Protein AF-A0A2D4MMS2-F1 (afdb_monomer_lite)

Secondary structure (DSSP, 8-state):
--TTEEEEESTTSSSTT-EEEEEEPTTEEEES-SEEEB-TTS-BSSPPPEEEEPP-----SSHHHHHHTTTTT-EEEEEEES-TT-HHHHHHHHHHGGGHHHHHHTTEEEEEEESSTT----SSS-PPPHHHHHHHHHHTT--SSS-EEEEE-TTS-EEEEESS---HHHHHHHHHTSHHHHHHHHHHHHTT----

Organism: NCBI:txid129469

pLDDT: mean 85.41, std 10.68, range [42.94, 95.75]

Radius of gyration: 19.65 Å; chains: 1; bounding box: 45×33×56 Å

Sequence (196 aa):
APDNGYIKCSGDGDNYGATCDFSCIGGYELQGSPARVCQYNLGWSGTEPTCTPMNINIGVRTAAALLDQFYEKRRLLIISTPTASNYFYRMQLGILQPAQCGLDHRHVTVIELVGVYPAQLGRGLRLMSPALAVQLRLLLRIPHYNFYMVVVDKHGVDKERYPFPATPAELFALIDTFPLRKEEMKLQTEIGRSCP

InterPro domains:
  IPR000436 Sushi/SCR/CCP domain [PF00084] (2-51)
  IPR000436 Sushi/SCR/CCP domain [PS50923] (1-53)
  IPR000436 Sushi/SCR/CCP domain [SM00032] (1-51)
  IPR000436 Sushi/SCR/CCP domain [cd00033] (2-51)
  IPR025232 Domain of unknown function DUF4174 [PF13778] (67-184)
  IPR035976 Sushi/SCR/CCP superfamily [SSF57535] (2-54)
  IPR043555 Sushi repeat-containing protein SRPX-like [PTHR46343] (1-195)

Foldseek 3Di:
DAVQKDKDWDDPRQDAQIKIAIDGAQQWDKDWDRIWGQHPVSDIPTGDIHTHGDDQDLVDDALVVNLVSLAVRAKEKEKAAQAPPDPQNVVLCVQCVVVVLVRVLLRYDYFYHHHDPPDWGDDDDDTHHSNRSVNNCVVVVPDRHAIKIWIADNRRDTDDIDSGRDHSVVVSVSSCPDPVNVVSVVVCVVVVDDDD

Structure (mmCIF, N/CA/C/O backbone):
data_AF-A0A2D4MMS2-F1
#
_entry.id   AF-A0A2D4MMS2-F1
#
loop_
_atom_site.group_PDB
_atom_site.id
_atom_site.type_symbol
_atom_site.label_atom_id
_atom_site.label_alt_id
_atom_site.label_comp_id
_atom_site.label_asym_id
_atom_site.label_entity_id
_atom_site.label_seq_id
_atom_site.pdbx_PDB_ins_code
_atom_site.Cartn_x
_atom_site.Cartn_y
_atom_site.Cartn_z
_atom_site.occupancy
_atom_site.B_iso_or_equiv
_atom_site.auth_seq_id
_atom_site.auth_comp_id
_atom_site.auth_asym_id
_atom_site.auth_atom_id
_atom_site.pdbx_PDB_model_num
ATOM 1 N N . ALA A 1 1 ? -6.460 0.332 25.215 1.00 67.25 1 ALA A N 1
ATOM 2 C CA . ALA A 1 1 ? -6.683 0.023 23.786 1.00 67.25 1 ALA A CA 1
ATOM 3 C C . ALA A 1 1 ? -5.974 -1.275 23.445 1.00 67.25 1 ALA A C 1
ATOM 5 O O . ALA A 1 1 ? -4.940 -1.507 24.061 1.00 67.25 1 ALA A O 1
ATOM 6 N N . PRO A 1 2 ? -6.507 -2.124 22.546 1.00 79.94 2 PRO A N 1
ATOM 7 C CA . PRO A 1 2 ? -5.740 -3.258 22.046 1.00 79.94 2 PRO A CA 1
ATOM 8 C C . PRO A 1 2 ? -4.484 -2.748 21.333 1.00 79.94 2 PRO A C 1
ATOM 10 O O . PRO A 1 2 ? -4.506 -1.669 20.728 1.00 79.94 2 PRO A O 1
ATOM 13 N N . ASP A 1 3 ? -3.398 -3.517 21.389 1.00 80.94 3 ASP A N 1
ATOM 14 C CA . ASP A 1 3 ? -2.186 -3.195 20.639 1.00 80.94 3 ASP A CA 1
ATOM 15 C C . ASP A 1 3 ? -2.529 -3.036 19.160 1.00 80.94 3 ASP A C 1
ATOM 17 O O . ASP A 1 3 ? -3.215 -3.874 18.584 1.00 80.94 3 ASP A O 1
ATOM 21 N N . ASN A 1 4 ? -2.063 -1.955 18.532 1.00 81.25 4 ASN A N 1
ATOM 22 C CA . ASN A 1 4 ? -2.388 -1.632 17.138 1.00 81.25 4 ASN A CA 1
ATOM 23 C C . ASN A 1 4 ? -3.883 -1.382 16.858 1.00 81.25 4 ASN A C 1
ATOM 25 O O . ASN A 1 4 ? -4.328 -1.514 15.718 1.00 81.25 4 ASN A O 1
ATOM 29 N N . GLY A 1 5 ? -4.645 -0.938 17.857 1.00 83.19 5 GLY A N 1
ATOM 30 C CA . GLY A 1 5 ? -6.016 -0.470 17.680 1.00 83.19 5 GLY A CA 1
ATOM 31 C C . GLY A 1 5 ? -6.357 0.764 18.508 1.00 83.19 5 GLY A C 1
ATOM 32 O O . GLY A 1 5 ? -5.526 1.319 19.224 1.00 83.19 5 GLY A O 1
ATOM 33 N N . TYR A 1 6 ? -7.599 1.207 18.371 1.00 83.88 6 TYR A N 1
ATOM 34 C CA . TYR A 1 6 ? -8.206 2.315 19.091 1.00 83.88 6 TYR A CA 1
ATOM 35 C C . TYR A 1 6 ? -9.526 1.864 19.721 1.00 83.88 6 TYR A C 1
ATOM 37 O O . TYR A 1 6 ? -10.169 0.922 19.252 1.00 83.88 6 TYR A O 1
ATOM 45 N N . ILE A 1 7 ? -9.889 2.520 20.824 1.00 87.00 7 ILE A N 1
ATOM 46 C CA . ILE A 1 7 ? -11.145 2.293 21.541 1.00 87.00 7 ILE A CA 1
ATOM 47 C C . ILE A 1 7 ? -11.884 3.619 21.611 1.00 87.00 7 ILE A C 1
ATOM 49 O O . ILE A 1 7 ? -11.283 4.636 21.953 1.00 87.00 7 ILE A O 1
ATOM 53 N N . LYS A 1 8 ? -13.184 3.589 21.336 1.00 88.00 8 LYS A N 1
ATOM 54 C CA . LYS A 1 8 ? -14.091 4.706 21.565 1.00 88.00 8 LYS A CA 1
ATOM 55 C C . LYS A 1 8 ? -15.218 4.244 22.478 1.00 88.00 8 LYS A C 1
ATOM 57 O O . LYS A 1 8 ? -16.009 3.399 22.082 1.00 88.00 8 LYS A O 1
ATOM 62 N N . CYS A 1 9 ? -15.285 4.784 23.689 1.00 88.25 9 CYS A N 1
ATOM 63 C CA . CYS A 1 9 ? -16.328 4.433 24.649 1.00 88.25 9 CYS A CA 1
ATOM 64 C C . CYS A 1 9 ? -17.350 5.556 24.823 1.00 88.25 9 CYS A C 1
ATOM 66 O O . CYS A 1 9 ? -17.037 6.735 24.656 1.00 88.25 9 CYS A O 1
ATOM 68 N N . SER A 1 10 ? -18.577 5.189 25.183 1.00 88.25 10 SER A N 1
ATOM 69 C CA . SER A 1 10 ? -19.601 6.127 25.639 1.00 88.25 10 SER A CA 1
ATOM 70 C C . SER A 1 10 ? -19.337 6.565 27.088 1.00 88.25 10 SER A C 1
ATOM 72 O O . SER A 1 10 ? -19.176 5.705 27.957 1.00 88.25 10 SER A O 1
ATOM 74 N N . GLY A 1 11 ? -19.383 7.871 27.373 1.00 77.00 11 GLY A N 1
ATOM 75 C CA . GLY A 1 11 ? -19.212 8.407 28.735 1.00 77.00 11 GLY A CA 1
ATOM 76 C C . GLY A 1 11 ? -17.805 8.168 29.299 1.00 77.00 11 GLY A C 1
ATOM 77 O O . GLY A 1 11 ? -16.837 8.216 28.547 1.00 77.00 11 GLY A O 1
ATOM 78 N N . ASP A 1 12 ? -17.703 7.873 30.600 1.00 74.44 12 ASP A N 1
ATOM 79 C CA . ASP A 1 12 ? -16.419 7.600 31.282 1.00 74.44 12 ASP A CA 1
ATOM 80 C C . ASP A 1 12 ? -15.803 6.230 30.923 1.00 74.44 12 ASP A C 1
ATOM 82 O O . ASP A 1 12 ? -14.667 5.933 31.276 1.00 74.44 12 ASP A O 1
ATOM 86 N N . GLY A 1 13 ? -16.522 5.405 30.151 1.00 71.75 13 GLY A N 1
ATOM 87 C CA . GLY A 1 13 ? -15.985 4.205 29.505 1.00 71.75 13 GLY A CA 1
ATOM 88 C C . GLY A 1 13 ? -15.846 2.956 30.376 1.00 71.75 13 GLY A C 1
ATOM 89 O O . GLY A 1 13 ? -15.557 1.894 29.835 1.00 71.75 13 GLY A O 1
ATOM 90 N N . ASP A 1 14 ? -16.108 3.037 31.676 1.00 72.50 14 ASP A N 1
ATOM 91 C CA . ASP A 1 14 ? -16.092 1.909 32.619 1.00 72.50 14 ASP A CA 1
ATOM 92 C C . ASP A 1 14 ? -17.405 1.744 33.411 1.00 72.50 14 ASP A C 1
ATOM 94 O O . ASP A 1 14 ? -17.599 0.744 34.104 1.00 72.50 14 ASP A O 1
ATOM 98 N N . ASN A 1 15 ? -18.349 2.674 33.258 1.00 83.31 15 ASN A N 1
ATOM 99 C CA . ASN A 1 15 ? -19.655 2.623 33.912 1.00 83.31 15 ASN A CA 1
ATOM 100 C C . ASN A 1 15 ? -20.541 1.484 33.383 1.00 83.31 15 ASN A C 1
ATOM 102 O O . ASN A 1 15 ? -20.504 1.137 32.204 1.00 83.31 15 ASN A O 1
ATOM 106 N N . TYR A 1 16 ? -21.415 0.945 34.237 1.00 86.12 16 TYR A N 1
ATOM 107 C CA . TYR A 1 16 ? -22.426 -0.034 33.826 1.00 86.12 16 TYR A CA 1
ATOM 108 C C . TYR A 1 16 ? -23.258 0.482 32.640 1.00 86.12 16 TYR A C 1
ATOM 110 O O . TYR A 1 16 ? -23.784 1.594 32.671 1.00 86.12 16 TYR A O 1
ATOM 118 N N . GLY A 1 17 ? -23.382 -0.336 31.594 1.00 85.62 17 GLY A N 1
ATOM 119 C CA . GLY A 1 17 ? -24.058 0.031 30.352 1.00 85.62 17 GLY A CA 1
ATOM 120 C C . GLY A 1 17 ? -23.211 0.864 29.383 1.00 85.62 17 GLY A C 1
ATOM 121 O O . GLY A 1 17 ? -23.667 1.118 28.268 1.00 85.62 17 GLY A O 1
ATOM 122 N N . ALA A 1 18 ? -21.981 1.253 29.747 1.00 89.69 18 ALA A N 1
ATOM 123 C CA . ALA A 1 18 ? -21.059 1.895 28.818 1.00 89.69 18 ALA A CA 1
ATOM 124 C C . ALA A 1 18 ? -20.727 0.940 27.669 1.00 89.69 18 ALA A C 1
ATOM 126 O O . ALA A 1 18 ? -20.395 -0.228 27.884 1.00 89.69 18 ALA A O 1
ATOM 127 N N . THR A 1 19 ? -20.821 1.447 26.444 1.00 91.56 19 THR A N 1
ATOM 128 C CA . THR A 1 19 ? -20.476 0.718 25.225 1.00 91.56 19 THR A CA 1
ATOM 129 C C . THR A 1 19 ? -19.142 1.229 24.707 1.00 91.56 19 THR A C 1
ATOM 131 O O . THR A 1 19 ? -18.968 2.433 24.528 1.00 91.56 19 THR A O 1
ATOM 134 N N . CYS A 1 20 ? -18.206 0.314 24.479 1.00 91.06 20 CYS A N 1
ATOM 135 C CA . CYS A 1 20 ? -16.900 0.584 23.899 1.00 91.06 20 CYS A CA 1
ATOM 136 C C . CYS A 1 20 ? -16.789 -0.079 22.533 1.00 91.06 20 CYS A C 1
ATOM 138 O O . CYS A 1 20 ? -16.859 -1.305 22.433 1.00 91.06 20 CYS A O 1
ATOM 140 N N . ASP A 1 21 ? -16.574 0.733 21.506 1.00 91.62 21 ASP A N 1
ATOM 141 C CA . ASP A 1 21 ? -16.269 0.311 20.148 1.00 91.62 21 ASP A CA 1
ATOM 142 C C . ASP A 1 21 ? -14.759 0.157 19.975 1.00 91.62 21 ASP A C 1
ATOM 144 O O . ASP A 1 21 ? -13.969 1.012 20.388 1.00 91.62 21 ASP A O 1
ATOM 148 N N . PHE A 1 22 ? -14.357 -0.935 19.339 1.00 90.06 22 PHE A N 1
ATOM 149 C CA . PHE A 1 22 ? -12.972 -1.296 19.092 1.00 90.06 22 PHE A CA 1
ATOM 150 C C . PHE A 1 22 ? -12.707 -1.303 17.600 1.00 90.06 22 PHE A C 1
ATOM 152 O O . PHE A 1 22 ? -13.516 -1.755 16.790 1.00 90.06 22 PHE A O 1
ATOM 159 N N . SER A 1 23 ? -11.544 -0.811 17.213 1.00 87.06 23 SER A N 1
ATOM 160 C CA . SER A 1 23 ? -11.149 -0.775 15.814 1.00 87.06 23 SER A CA 1
ATOM 161 C C . SER A 1 23 ? -9.638 -0.851 15.695 1.00 87.06 23 SER A C 1
ATOM 163 O O . SER A 1 23 ? -8.910 -0.453 16.599 1.00 87.06 23 SER A O 1
ATOM 165 N N . CYS A 1 24 ? -9.151 -1.390 14.585 1.00 87.19 24 CYS A N 1
ATOM 166 C CA . CYS A 1 24 ? -7.723 -1.584 14.366 1.00 87.19 24 CYS A CA 1
ATOM 167 C C . CYS A 1 24 ? -7.141 -0.500 13.466 1.00 87.19 24 CYS A C 1
ATOM 169 O O . CYS A 1 24 ? -7.835 0.073 12.623 1.00 87.19 24 CYS A O 1
ATOM 171 N N . ILE A 1 25 ? -5.847 -0.226 13.631 1.00 80.00 25 ILE A N 1
ATOM 172 C CA . ILE A 1 25 ? -5.124 0.623 12.684 1.00 80.00 25 ILE A CA 1
ATOM 173 C C . ILE A 1 25 ? -5.073 -0.050 11.309 1.00 80.00 25 ILE A C 1
ATOM 175 O O . ILE A 1 25 ? -5.151 -1.277 11.185 1.00 80.00 25 ILE A O 1
ATOM 179 N N . GLY A 1 26 ? -4.919 0.760 10.263 1.00 76.44 26 GLY A N 1
ATOM 180 C CA . GLY A 1 26 ? -4.878 0.279 8.890 1.00 76.44 26 GLY A CA 1
ATOM 181 C C . GLY A 1 26 ? -3.781 -0.763 8.719 1.00 76.44 26 GLY A C 1
ATOM 182 O O . GLY A 1 26 ? -2.606 -0.505 8.977 1.00 76.44 26 GLY A O 1
ATOM 183 N N . GLY A 1 27 ? -4.176 -1.958 8.289 1.00 76.38 27 GLY A N 1
ATOM 184 C CA . GLY A 1 27 ? -3.253 -3.070 8.149 1.00 76.38 27 GLY A CA 1
ATOM 185 C C . GLY A 1 27 ? -3.295 -4.136 9.226 1.00 76.38 27 GLY A C 1
ATOM 186 O O . GLY A 1 27 ? -2.519 -5.089 9.118 1.00 76.38 27 GLY A O 1
ATOM 187 N N . TYR A 1 28 ? -4.181 -3.978 10.203 1.00 85.56 28 TYR A N 1
ATOM 188 C CA . TYR A 1 28 ? -4.538 -4.990 11.180 1.00 85.56 28 TYR A CA 1
ATOM 189 C C . TYR A 1 28 ? -6.038 -5.283 11.079 1.00 85.56 28 TYR A C 1
ATOM 191 O O . TYR A 1 28 ? -6.832 -4.405 10.747 1.00 85.56 28 TYR A O 1
ATOM 199 N N . GLU A 1 29 ? -6.421 -6.522 11.352 1.00 87.31 29 GLU A N 1
ATOM 200 C CA . GLU A 1 29 ? -7.802 -6.987 11.400 1.00 87.31 29 GLU A CA 1
ATOM 201 C C . GLU A 1 29 ? -8.201 -7.310 12.833 1.00 87.31 29 GLU A C 1
ATOM 203 O O . GLU A 1 29 ? -7.439 -7.928 13.588 1.00 87.31 29 GLU A O 1
ATOM 208 N N . LEU A 1 30 ? -9.407 -6.865 13.187 1.00 90.12 30 LEU A N 1
ATOM 209 C CA . LEU A 1 30 ? -9.996 -7.084 14.495 1.00 90.12 30 LEU A CA 1
ATOM 210 C C . LEU A 1 30 ? -10.433 -8.545 14.623 1.00 90.12 30 LEU A C 1
ATOM 212 O O . LEU A 1 30 ? -11.242 -9.030 13.835 1.00 90.12 30 LEU A O 1
ATOM 216 N N . GLN A 1 31 ? -9.920 -9.220 15.641 1.00 93.44 31 GLN A N 1
ATOM 217 C CA . GLN A 1 31 ? -10.365 -10.530 16.094 1.00 93.44 31 GLN A CA 1
ATOM 218 C C . GLN A 1 31 ? -11.103 -10.351 17.419 1.00 93.44 31 GLN A C 1
ATOM 220 O O . GLN A 1 31 ? -10.595 -9.673 18.308 1.00 93.44 31 GLN A O 1
ATOM 225 N N . GLY A 1 32 ? -12.286 -10.946 17.563 1.00 92.00 32 GLY A N 1
ATOM 226 C CA . GLY A 1 32 ? -13.133 -10.792 18.749 1.00 92.00 32 GLY A CA 1
ATOM 227 C C . GLY A 1 32 ? -14.333 -9.870 18.512 1.00 92.00 32 GLY A C 1
ATOM 228 O O . GLY A 1 32 ? -14.847 -9.789 17.396 1.00 92.00 32 GLY A O 1
ATOM 229 N N . SER A 1 33 ? -14.829 -9.205 19.561 1.00 92.62 33 SER A N 1
ATOM 230 C CA . SER A 1 33 ? -16.059 -8.403 19.471 1.00 92.62 33 SER A CA 1
ATOM 231 C C . SER A 1 33 ? -15.768 -6.948 19.059 1.00 92.62 33 SER A C 1
ATOM 233 O O . SER A 1 33 ? -14.958 -6.302 19.724 1.00 92.62 33 SER A O 1
ATOM 235 N N . PRO A 1 34 ? -16.438 -6.398 18.020 1.00 91.88 34 PRO A N 1
ATOM 236 C CA . PRO A 1 34 ? -16.240 -5.013 17.568 1.00 91.88 34 PRO A CA 1
ATOM 237 C C . PRO A 1 34 ? -16.761 -3.971 18.551 1.00 91.88 34 PRO A C 1
ATOM 239 O O . PRO A 1 34 ? -16.257 -2.856 18.576 1.00 91.88 34 PRO A O 1
ATOM 242 N N . ALA A 1 35 ? -17.721 -4.349 19.389 1.00 93.06 35 ALA A N 1
ATOM 243 C CA . ALA A 1 35 ? -18.214 -3.534 20.480 1.00 93.06 35 ALA A CA 1
ATOM 244 C C . ALA A 1 35 ? -18.402 -4.406 21.720 1.00 93.06 35 ALA A C 1
ATOM 246 O O . ALA A 1 35 ? -18.796 -5.574 21.619 1.00 93.06 35 ALA A O 1
ATOM 247 N N . ARG A 1 36 ? -18.120 -3.845 22.895 1.00 93.31 36 ARG A N 1
ATOM 248 C CA . ARG A 1 36 ? -18.354 -4.499 24.188 1.00 93.31 36 ARG A CA 1
ATOM 249 C C . ARG A 1 36 ? -19.100 -3.556 25.113 1.00 93.31 36 ARG A C 1
ATOM 251 O O . ARG A 1 36 ? -18.892 -2.350 25.064 1.00 93.31 36 ARG A O 1
ATOM 258 N N . VAL A 1 37 ? -19.952 -4.121 25.960 1.00 92.81 37 VAL A N 1
ATOM 259 C CA . VAL A 1 37 ? -20.760 -3.385 26.933 1.00 92.81 37 VAL A CA 1
ATOM 260 C C . VAL A 1 37 ? -20.338 -3.785 28.341 1.00 92.81 37 VAL A C 1
ATOM 262 O O . VAL A 1 37 ? -20.200 -4.981 28.620 1.00 92.81 37 VAL A O 1
ATOM 265 N N . CYS A 1 38 ? -20.141 -2.799 29.215 1.00 90.75 38 CYS A N 1
ATOM 266 C CA . CYS A 1 38 ? -19.856 -3.025 30.627 1.00 90.75 38 CYS A CA 1
ATOM 267 C C . CYS A 1 38 ? -21.118 -3.549 31.327 1.00 90.75 38 CYS A C 1
ATOM 269 O O . CYS A 1 38 ? -22.182 -2.923 31.297 1.00 90.75 38 CYS A O 1
ATOM 271 N N . GLN A 1 39 ? -21.017 -4.733 31.921 1.00 90.38 39 GLN A N 1
ATOM 272 C CA . GLN A 1 39 ? -22.118 -5.448 32.558 1.00 90.38 39 GLN A CA 1
ATOM 273 C C . GLN A 1 39 ? -22.120 -5.237 34.077 1.00 90.38 39 GLN A C 1
ATOM 275 O O . GLN A 1 39 ? -21.166 -4.742 34.671 1.00 90.38 39 GLN A O 1
ATOM 280 N N . TYR A 1 40 ? -23.220 -5.617 34.733 1.00 88.62 40 TYR A N 1
ATOM 281 C CA . TYR A 1 40 ? -23.434 -5.366 36.167 1.00 88.62 40 TYR A CA 1
ATOM 282 C C . TYR A 1 40 ? -22.415 -6.092 37.058 1.00 88.62 40 TYR A C 1
ATOM 284 O O . TYR A 1 40 ? -22.186 -5.701 38.197 1.00 88.62 40 TYR A O 1
ATOM 292 N N . ASN A 1 41 ? -21.819 -7.168 36.542 1.00 89.25 41 ASN A N 1
ATOM 293 C CA . ASN A 1 41 ? -20.817 -7.984 37.216 1.00 89.25 41 ASN A CA 1
ATOM 294 C C . ASN A 1 41 ? -19.389 -7.436 37.052 1.00 89.25 41 ASN A C 1
ATOM 296 O O . ASN A 1 41 ? -18.443 -8.181 37.296 1.00 89.25 41 ASN A O 1
ATOM 300 N N . LEU A 1 42 ? -19.231 -6.181 36.603 1.00 80.56 42 LEU A N 1
ATOM 301 C CA . LEU A 1 42 ? -17.942 -5.554 36.270 1.00 80.56 42 LEU A CA 1
ATOM 302 C C . LEU A 1 42 ? -17.182 -6.279 35.142 1.00 80.56 42 LEU A C 1
ATOM 304 O O . LEU A 1 42 ? -15.994 -6.049 34.924 1.00 80.56 42 LEU A O 1
ATOM 308 N N . GLY A 1 43 ? -17.867 -7.169 34.422 1.00 88.44 43 GLY A N 1
ATOM 309 C CA . GLY A 1 43 ? -17.369 -7.838 33.233 1.00 88.44 43 GLY A CA 1
ATOM 310 C C . GLY A 1 43 ? -17.757 -7.091 31.963 1.00 88.44 43 GLY A C 1
ATOM 311 O O . GLY A 1 43 ? -18.658 -6.256 31.943 1.00 88.44 43 GLY A O 1
ATOM 312 N N . TRP A 1 44 ? -17.092 -7.439 30.868 1.00 90.12 44 TRP A N 1
ATOM 313 C CA . TRP A 1 44 ? -17.397 -6.913 29.542 1.00 90.12 44 TRP A CA 1
ATOM 314 C C . TRP A 1 44 ? -18.037 -7.992 28.681 1.00 90.12 44 TRP A C 1
ATOM 316 O O . TRP A 1 44 ? -17.516 -9.107 28.597 1.00 90.12 44 TRP A O 1
ATOM 326 N N . SER A 1 45 ? -19.117 -7.644 27.982 1.00 93.50 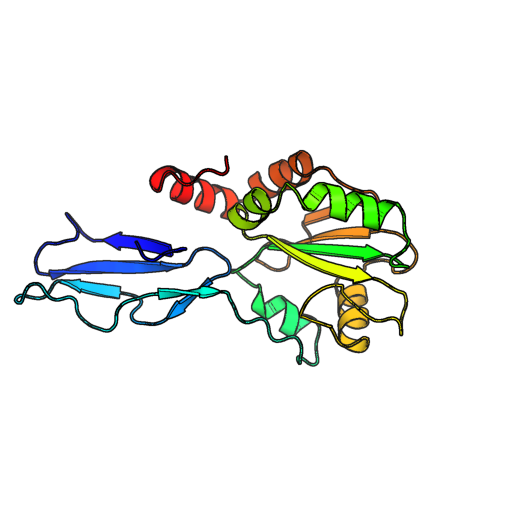45 SER A N 1
ATOM 327 C CA . SER A 1 45 ? -19.789 -8.569 27.070 1.00 93.50 45 SER A CA 1
ATOM 328 C C . SER A 1 45 ? -18.863 -9.053 25.945 1.00 93.50 45 SER A C 1
ATOM 330 O O . SER A 1 45 ? -17.934 -8.353 25.534 1.00 93.50 45 SER A O 1
ATOM 332 N N . GLY A 1 46 ? -19.162 -10.231 25.396 1.00 92.00 46 GLY A N 1
ATOM 333 C CA . GLY A 1 46 ? -18.465 -10.769 24.228 1.00 92.00 46 GLY A CA 1
ATOM 334 C C . GLY A 1 46 ? -17.017 -11.183 24.501 1.00 92.00 46 GLY A C 1
ATOM 335 O O . GLY A 1 46 ? -16.620 -11.455 25.632 1.00 92.00 46 GLY A O 1
ATOM 336 N N . THR A 1 47 ? -16.232 -11.251 23.432 1.00 93.44 47 THR A N 1
ATOM 337 C CA . THR A 1 47 ? -14.839 -11.715 23.439 1.00 93.44 47 THR A CA 1
ATOM 338 C C . THR A 1 47 ? -13.868 -10.546 23.389 1.00 93.44 47 THR A C 1
ATOM 340 O O . THR A 1 47 ? -14.130 -9.551 22.709 1.00 93.44 47 THR A O 1
ATOM 343 N N . GLU A 1 48 ? -12.734 -10.683 24.072 1.00 90.44 48 GLU A N 1
ATOM 344 C CA . GLU A 1 48 ? -11.687 -9.664 24.086 1.00 90.44 48 GLU A CA 1
ATOM 345 C C . GLU A 1 48 ? -11.162 -9.364 22.668 1.00 90.44 48 GLU A C 1
ATOM 347 O O . GLU A 1 48 ? -10.810 -10.296 21.940 1.00 90.44 48 GLU A O 1
ATOM 352 N N . PRO A 1 49 ? -11.143 -8.085 22.247 1.00 93.06 49 PRO A N 1
ATOM 353 C CA . PRO A 1 49 ? -10.741 -7.708 20.907 1.00 93.06 49 PRO A CA 1
ATOM 354 C C . PRO A 1 49 ? -9.221 -7.612 20.805 1.00 93.06 49 PRO A C 1
ATOM 356 O O . PRO A 1 49 ? -8.566 -6.975 21.628 1.00 93.06 49 PRO A O 1
ATOM 359 N N . THR A 1 50 ? -8.662 -8.187 19.747 1.00 92.81 50 THR A N 1
ATOM 360 C CA . THR A 1 50 ? -7.232 -8.122 19.428 1.00 92.81 50 THR A CA 1
ATOM 361 C C . THR A 1 50 ? -7.040 -7.702 17.975 1.00 92.81 50 THR A C 1
ATOM 363 O O . THR A 1 50 ? -7.821 -8.076 17.103 1.00 92.81 50 THR A O 1
ATOM 366 N N . CYS A 1 51 ? -6.012 -6.902 17.697 1.00 90.06 51 CYS A N 1
ATOM 367 C CA . CYS A 1 51 ? -5.689 -6.477 16.338 1.00 90.06 51 CYS A CA 1
ATOM 368 C C . CYS A 1 51 ? -4.522 -7.306 15.809 1.00 90.06 51 CYS A C 1
ATOM 370 O O . CYS A 1 51 ? -3.392 -7.196 16.281 1.00 90.06 51 CYS A O 1
ATOM 372 N N . THR A 1 52 ? -4.797 -8.136 14.808 1.00 90.00 52 THR A N 1
ATOM 373 C CA . THR A 1 52 ? -3.807 -9.038 14.200 1.00 90.00 52 THR A CA 1
ATOM 374 C C . THR A 1 52 ? -3.376 -8.521 12.830 1.00 90.00 52 THR A C 1
ATOM 376 O O . THR A 1 52 ? -4.201 -7.931 12.138 1.00 90.00 52 THR A O 1
ATOM 379 N N . PRO A 1 53 ? -2.109 -8.677 12.404 1.00 84.62 53 PRO A N 1
ATOM 380 C CA . PRO A 1 53 ? -1.682 -8.215 11.086 1.00 84.62 53 PRO A CA 1
ATOM 381 C C . PRO A 1 53 ? -2.534 -8.817 9.966 1.00 84.62 53 PRO A C 1
ATOM 383 O O . PRO A 1 53 ? -2.811 -10.016 9.969 1.00 84.62 53 PRO A O 1
ATOM 386 N N . MET A 1 54 ? -2.902 -7.998 8.979 1.00 84.38 54 MET A N 1
ATOM 387 C CA . MET A 1 54 ? -3.673 -8.458 7.824 1.00 84.38 54 MET A CA 1
ATOM 388 C C . MET A 1 54 ? -2.986 -9.610 7.096 1.00 84.38 54 MET A C 1
ATOM 390 O O . MET A 1 54 ? -1.802 -9.544 6.735 1.00 84.38 54 MET A O 1
ATOM 394 N N . ASN A 1 55 ? -3.761 -10.651 6.804 1.00 83.56 55 ASN A N 1
ATOM 395 C CA . ASN A 1 55 ? -3.296 -11.727 5.951 1.00 83.56 55 ASN A CA 1
ATOM 396 C C . ASN A 1 55 ? -3.539 -11.369 4.479 1.00 83.56 55 ASN A C 1
ATOM 398 O O . ASN A 1 55 ? -4.677 -11.188 4.063 1.00 83.56 55 ASN A O 1
ATOM 402 N N . ILE A 1 56 ? -2.467 -11.273 3.688 1.00 83.38 56 ILE A N 1
ATOM 403 C CA . ILE A 1 56 ? -2.548 -10.927 2.264 1.00 83.38 56 ILE A CA 1
ATOM 404 C C . ILE A 1 56 ? -2.431 -12.226 1.480 1.00 83.38 56 ILE A C 1
ATOM 406 O O . ILE A 1 56 ? -1.386 -12.881 1.500 1.00 83.38 56 ILE A O 1
ATOM 410 N N . ASN A 1 57 ? -3.492 -12.583 0.770 1.00 84.94 57 ASN A N 1
ATOM 411 C CA . ASN A 1 57 ? -3.529 -13.730 -0.113 1.00 84.94 57 ASN A CA 1
ATOM 412 C C . ASN A 1 57 ? -2.934 -13.374 -1.483 1.00 84.94 57 ASN A C 1
ATOM 414 O O . ASN A 1 57 ? -3.533 -12.651 -2.280 1.00 84.94 57 ASN A O 1
ATOM 418 N N . ILE A 1 58 ? -1.756 -13.926 -1.773 1.00 79.69 58 ILE A N 1
ATOM 419 C CA . ILE A 1 58 ? -1.054 -13.757 -3.058 1.00 79.69 58 ILE A CA 1
ATOM 420 C C . ILE A 1 58 ? -1.370 -14.888 -4.047 1.00 79.69 58 ILE A C 1
ATOM 422 O O . ILE A 1 58 ? -1.059 -14.782 -5.231 1.00 79.69 58 ILE A O 1
ATOM 426 N N . GLY A 1 59 ? -2.065 -15.940 -3.602 1.00 81.44 59 GLY A N 1
ATOM 427 C CA . GLY A 1 59 ? -2.554 -17.036 -4.446 1.00 81.44 59 GLY A CA 1
ATOM 428 C C . GLY A 1 59 ? -3.770 -16.670 -5.307 1.00 81.44 59 GLY A C 1
ATOM 429 O O . GLY A 1 59 ? -4.471 -17.554 -5.798 1.00 81.44 59 GLY A O 1
ATOM 430 N N . VAL A 1 60 ? -4.057 -15.379 -5.470 1.00 86.38 60 VAL A N 1
ATOM 431 C CA . VAL A 1 60 ? -5.174 -14.880 -6.273 1.00 86.38 60 VAL A CA 1
ATOM 432 C C . VAL A 1 60 ? -4.861 -14.936 -7.768 1.00 86.38 60 VAL A C 1
ATOM 434 O O . VAL A 1 60 ? -3.713 -14.842 -8.203 1.00 86.38 60 VAL A O 1
ATOM 437 N N . ARG A 1 61 ? -5.913 -15.083 -8.579 1.00 85.56 61 ARG A N 1
ATOM 438 C CA . ARG A 1 61 ? -5.799 -15.243 -10.039 1.00 85.56 61 ARG A CA 1
ATOM 439 C C . ARG A 1 61 ? -5.719 -13.922 -10.806 1.00 85.56 61 ARG A C 1
ATOM 441 O O . ARG A 1 61 ? -5.268 -13.918 -11.949 1.00 85.56 61 ARG A O 1
ATOM 448 N N . THR A 1 62 ? -6.178 -12.826 -10.200 1.00 90.56 62 THR A N 1
ATOM 449 C CA . THR A 1 62 ? -6.329 -11.524 -10.866 1.00 90.56 62 THR A CA 1
ATOM 450 C C . THR A 1 62 ? -5.711 -10.391 -10.060 1.00 90.56 62 THR A C 1
ATOM 452 O O . THR A 1 62 ? -5.880 -10.360 -8.840 1.00 90.56 62 THR A O 1
ATOM 455 N N . ALA A 1 63 ? -5.100 -9.418 -10.739 1.00 88.31 63 ALA A N 1
ATOM 456 C CA . ALA A 1 63 ? -4.555 -8.210 -10.110 1.00 88.31 63 ALA A CA 1
ATOM 457 C C . ALA A 1 63 ? -5.609 -7.415 -9.319 1.00 88.31 63 ALA A C 1
ATOM 459 O O . ALA A 1 63 ? -5.319 -6.948 -8.224 1.00 88.31 63 ALA A O 1
ATOM 460 N N . ALA A 1 64 ? -6.844 -7.327 -9.824 1.00 90.69 64 ALA A N 1
ATOM 461 C CA . ALA A 1 64 ? -7.940 -6.647 -9.132 1.00 90.69 64 ALA A CA 1
ATOM 462 C C . ALA A 1 64 ? -8.245 -7.281 -7.762 1.00 90.69 64 ALA A C 1
ATOM 464 O O . ALA A 1 64 ? -8.245 -6.580 -6.761 1.00 90.69 64 ALA A O 1
ATOM 465 N N . ALA A 1 65 ? -8.386 -8.611 -7.698 1.00 91.06 65 ALA A N 1
ATOM 466 C CA . ALA A 1 65 ? -8.591 -9.332 -6.434 1.00 91.06 65 ALA A CA 1
ATOM 467 C C . ALA A 1 65 ? -7.414 -9.200 -5.449 1.00 91.06 65 ALA A C 1
ATOM 469 O O . ALA A 1 65 ? -7.585 -9.377 -4.245 1.00 91.06 65 ALA A O 1
ATOM 470 N N . LEU A 1 66 ? -6.202 -8.916 -5.936 1.00 89.31 66 LEU A N 1
ATOM 471 C CA . LEU A 1 66 ? -5.097 -8.573 -5.048 1.00 89.31 66 LEU A CA 1
ATOM 472 C C . LEU A 1 66 ? -5.286 -7.172 -4.458 1.00 89.31 66 LEU A C 1
ATOM 474 O O . LEU A 1 66 ? -5.163 -7.005 -3.251 1.00 89.31 66 LEU A O 1
ATOM 478 N N . LEU A 1 67 ? -5.567 -6.179 -5.305 1.00 89.69 67 LEU A N 1
ATOM 479 C CA . LEU A 1 67 ? -5.720 -4.783 -4.889 1.00 89.69 67 LEU A CA 1
ATOM 480 C C . LEU A 1 67 ? -6.923 -4.580 -3.959 1.00 89.69 67 LEU A C 1
ATOM 482 O O . LEU A 1 67 ? -6.829 -3.796 -3.020 1.00 89.69 67 LEU A O 1
ATOM 486 N N . ASP A 1 68 ? -8.000 -5.336 -4.168 1.00 90.94 68 ASP A N 1
ATOM 487 C CA . ASP A 1 68 ? -9.210 -5.318 -3.339 1.00 90.94 68 ASP A CA 1
ATOM 488 C C . ASP A 1 68 ? -8.920 -5.635 -1.860 1.00 90.94 68 ASP A C 1
ATOM 490 O O . ASP A 1 68 ? -9.488 -5.032 -0.956 1.00 90.94 68 ASP A O 1
ATOM 494 N N . GLN A 1 69 ? -7.927 -6.488 -1.580 1.00 88.75 69 GLN A N 1
ATOM 495 C CA . GLN A 1 69 ? -7.513 -6.800 -0.204 1.00 88.75 69 GLN A CA 1
ATOM 496 C C . GLN A 1 69 ? -6.924 -5.595 0.544 1.00 88.75 69 GLN A C 1
ATOM 498 O O . GLN A 1 69 ? -6.855 -5.606 1.775 1.00 88.75 69 GLN A O 1
ATOM 503 N N . PHE A 1 70 ? -6.490 -4.565 -0.183 1.00 89.56 70 PHE A N 1
ATOM 504 C CA . PHE A 1 70 ? -5.938 -3.333 0.374 1.00 89.56 70 PHE A CA 1
ATOM 505 C C . PHE A 1 70 ? -6.935 -2.172 0.371 1.00 89.56 70 PHE A C 1
ATOM 507 O O . PHE A 1 70 ? -6.656 -1.153 1.010 1.00 89.56 70 PHE A O 1
ATOM 514 N N . TYR A 1 71 ? -8.083 -2.330 -0.296 1.00 90.25 71 TYR A N 1
ATOM 515 C CA . TYR A 1 71 ? -9.122 -1.312 -0.398 1.00 90.25 71 TYR A CA 1
ATOM 516 C C . TYR A 1 71 ? -9.585 -0.863 0.996 1.00 90.25 71 TYR A C 1
ATOM 518 O O . TYR A 1 71 ? -9.789 -1.693 1.879 1.00 90.25 71 TYR A O 1
ATOM 526 N N . GLU A 1 72 ? -9.641 0.453 1.225 1.00 87.62 72 GLU A N 1
ATOM 527 C CA . GLU A 1 72 ? -9.907 1.144 2.507 1.00 87.62 72 GLU A CA 1
ATOM 528 C C . GLU A 1 72 ? -8.938 0.824 3.666 1.00 87.62 72 GLU A C 1
ATOM 530 O O . GLU A 1 72 ? -8.909 1.508 4.694 1.00 87.62 72 GLU A O 1
ATOM 535 N N . LYS A 1 73 ? -8.044 -0.148 3.490 1.00 86.88 73 LYS A N 1
ATOM 536 C CA . LYS A 1 73 ? -7.173 -0.677 4.539 1.00 86.88 73 LYS A CA 1
ATOM 537 C C . LYS A 1 73 ? -5.783 -0.052 4.492 1.00 86.88 73 LYS A C 1
ATOM 539 O O . LYS A 1 73 ? -5.326 0.514 5.491 1.00 86.88 73 LYS A O 1
ATOM 544 N N . ARG A 1 74 ? -5.107 -0.108 3.340 1.00 89.25 74 ARG A N 1
ATOM 545 C CA . ARG A 1 74 ? -3.709 0.330 3.178 1.00 89.25 74 ARG A CA 1
ATOM 546 C C . ARG A 1 74 ? -3.481 1.063 1.854 1.00 89.25 74 ARG A C 1
ATOM 548 O O . ARG A 1 74 ? -4.127 0.787 0.854 1.00 89.25 74 ARG A O 1
ATOM 555 N N . ARG A 1 75 ? -2.537 2.004 1.860 1.00 92.56 75 ARG A N 1
ATOM 556 C CA . ARG A 1 75 ? -2.000 2.668 0.660 1.00 92.56 75 ARG A CA 1
ATOM 557 C C . ARG A 1 75 ? -0.925 1.775 0.055 1.00 92.56 75 ARG A C 1
ATOM 559 O O . ARG A 1 75 ? -0.253 1.057 0.798 1.00 92.56 75 ARG A O 1
ATOM 566 N N . LEU A 1 76 ? -0.722 1.828 -1.255 1.00 92.38 76 LEU A N 1
ATOM 567 C CA . LEU A 1 76 ? 0.279 0.994 -1.924 1.00 92.38 76 LEU A CA 1
ATOM 568 C C . LEU A 1 76 ? 1.400 1.852 -2.495 1.00 92.38 76 LEU A C 1
ATOM 570 O O . LEU A 1 76 ? 1.150 2.836 -3.184 1.00 92.38 76 LEU A O 1
ATOM 574 N N . LEU A 1 77 ? 2.637 1.447 -2.226 1.00 93.44 77 LEU A N 1
ATOM 575 C CA . LEU A 1 77 ? 3.832 1.950 -2.886 1.00 93.44 77 LEU A CA 1
ATOM 576 C C . LEU A 1 77 ? 4.381 0.835 -3.767 1.00 93.44 77 LEU A C 1
ATOM 578 O O . LEU A 1 77 ? 4.958 -0.133 -3.276 1.00 93.44 77 LEU A O 1
ATOM 582 N N . ILE A 1 78 ? 4.175 0.942 -5.071 1.00 91.88 78 ILE A N 1
ATOM 583 C CA . ILE A 1 78 ? 4.565 -0.101 -6.018 1.00 91.88 78 ILE A CA 1
ATOM 584 C C . ILE A 1 78 ? 5.878 0.317 -6.656 1.00 91.88 78 ILE A C 1
ATOM 586 O O . ILE A 1 78 ? 5.926 1.354 -7.306 1.00 91.88 78 ILE A O 1
ATOM 590 N N . ILE A 1 79 ? 6.932 -0.479 -6.485 1.00 92.00 79 ILE A N 1
ATOM 591 C CA . ILE A 1 79 ? 8.271 -0.214 -7.022 1.00 92.00 79 ILE A CA 1
ATOM 592 C C . ILE A 1 79 ? 8.562 -1.235 -8.118 1.00 92.00 79 ILE A C 1
ATOM 594 O O . ILE A 1 79 ? 8.758 -2.408 -7.831 1.00 92.00 79 ILE A O 1
ATOM 598 N N . SER A 1 80 ? 8.620 -0.806 -9.374 1.00 90.88 80 SER A N 1
ATOM 599 C CA . SER A 1 80 ? 8.964 -1.632 -10.534 1.00 90.88 80 SER A CA 1
ATOM 600 C C . SER A 1 80 ? 10.398 -1.381 -10.985 1.00 90.88 80 SER A C 1
ATOM 602 O O . SER A 1 80 ? 10.843 -0.240 -11.083 1.00 90.88 80 SER A O 1
ATOM 604 N N . THR A 1 81 ? 11.134 -2.452 -11.273 1.00 90.50 81 THR A N 1
ATOM 605 C CA . THR A 1 81 ? 12.500 -2.392 -11.806 1.00 90.50 81 THR A CA 1
ATOM 606 C C . THR A 1 81 ? 12.762 -3.568 -12.751 1.00 90.50 81 THR A C 1
ATOM 608 O O . THR A 1 81 ? 12.317 -4.681 -12.463 1.00 90.50 81 THR A O 1
ATOM 611 N N . PRO A 1 82 ? 13.519 -3.384 -13.849 1.00 88.75 82 PRO A N 1
ATOM 612 C CA . PRO A 1 82 ? 13.872 -4.474 -14.762 1.00 88.75 82 PRO A CA 1
ATOM 613 C C . PRO A 1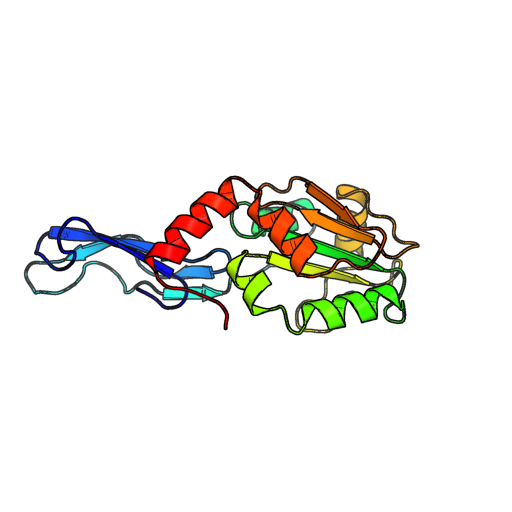 82 ? 14.782 -5.532 -14.122 1.00 88.75 82 PRO A C 1
ATOM 615 O O . PRO A 1 82 ? 14.758 -6.684 -14.546 1.00 88.75 82 PRO A O 1
ATOM 618 N N . THR A 1 83 ? 15.591 -5.176 -13.116 1.00 85.56 83 THR A N 1
ATOM 619 C CA . THR A 1 83 ? 16.536 -6.093 -12.450 1.00 85.56 83 THR A CA 1
ATOM 620 C C . THR A 1 83 ? 16.705 -5.769 -10.963 1.00 85.56 83 THR A C 1
ATOM 622 O O . THR A 1 83 ? 16.534 -4.625 -10.536 1.00 85.56 83 THR A O 1
ATOM 625 N N . ALA A 1 84 ? 17.102 -6.770 -10.166 1.00 84.81 84 ALA A N 1
ATOM 626 C CA . ALA A 1 84 ? 17.439 -6.594 -8.745 1.00 84.81 84 ALA A CA 1
ATOM 627 C C . ALA A 1 84 ? 18.746 -5.804 -8.531 1.00 84.81 84 ALA A C 1
ATOM 629 O O . ALA A 1 84 ? 18.991 -5.265 -7.453 1.00 84.81 84 ALA A O 1
ATOM 630 N N . SER A 1 85 ? 19.598 -5.748 -9.558 1.00 87.50 85 SER A N 1
ATOM 631 C CA . SER A 1 85 ? 20.871 -5.024 -9.560 1.00 87.50 85 SER A CA 1
ATOM 632 C C . SER A 1 85 ? 20.732 -3.547 -9.935 1.00 87.50 85 SER A C 1
ATOM 634 O O . SER A 1 85 ? 21.722 -2.820 -9.868 1.00 87.50 85 SER A O 1
ATOM 636 N N . ASN A 1 86 ? 19.535 -3.092 -10.320 1.00 90.50 86 ASN A N 1
ATOM 637 C CA . ASN A 1 86 ? 19.291 -1.705 -10.695 1.00 90.50 86 ASN A CA 1
ATOM 638 C C . ASN A 1 86 ? 19.680 -0.743 -9.554 1.00 90.50 86 ASN A C 1
ATOM 640 O O . ASN A 1 86 ? 19.292 -0.934 -8.399 1.00 90.50 86 ASN A O 1
ATOM 644 N N . TYR A 1 87 ? 20.450 0.297 -9.890 1.00 93.00 87 TYR A N 1
ATOM 645 C CA . TYR A 1 87 ? 20.977 1.256 -8.918 1.00 93.00 87 TYR A CA 1
ATOM 646 C C . TYR A 1 87 ? 19.862 1.997 -8.166 1.00 93.00 87 TYR A C 1
ATOM 648 O O . TYR A 1 87 ? 19.867 2.025 -6.936 1.00 93.00 87 TYR A O 1
ATOM 656 N N . PHE A 1 88 ? 18.870 2.527 -8.890 1.00 94.56 88 PHE A N 1
ATOM 657 C CA . PHE A 1 88 ? 17.749 3.262 -8.302 1.00 94.56 88 PHE A CA 1
ATOM 658 C C . PHE A 1 88 ? 16.893 2.386 -7.394 1.00 94.56 88 PHE A C 1
ATOM 660 O O . PHE A 1 88 ? 16.505 2.821 -6.315 1.00 94.56 88 PHE A O 1
ATOM 667 N N . TYR A 1 89 ? 16.672 1.127 -7.773 1.00 91.50 89 TYR A N 1
ATOM 668 C CA . TYR A 1 89 ? 15.970 0.167 -6.926 1.00 91.50 89 TYR A CA 1
ATOM 669 C C . TYR A 1 89 ? 16.672 -0.047 -5.581 1.00 91.50 89 TYR A C 1
ATOM 671 O O . TYR A 1 89 ? 16.060 0.090 -4.522 1.00 91.50 89 TYR A O 1
ATOM 679 N N . ARG A 1 90 ? 17.979 -0.336 -5.613 1.00 91.81 90 ARG A N 1
ATOM 680 C CA . ARG A 1 90 ? 18.770 -0.543 -4.392 1.00 91.81 90 ARG A CA 1
ATOM 681 C C . ARG A 1 90 ? 18.827 0.716 -3.530 1.00 91.81 90 ARG A C 1
ATOM 683 O O . ARG A 1 90 ? 18.744 0.613 -2.309 1.00 91.81 90 ARG A O 1
ATOM 690 N N . MET A 1 91 ? 18.942 1.883 -4.162 1.00 93.69 91 MET A N 1
ATOM 691 C CA . MET A 1 91 ? 18.916 3.176 -3.483 1.00 93.69 91 MET A CA 1
ATOM 692 C C . MET A 1 91 ? 17.567 3.417 -2.792 1.00 93.69 91 MET A C 1
ATOM 694 O O . MET A 1 91 ? 17.555 3.724 -1.604 1.00 93.69 91 MET A O 1
ATOM 698 N N . GLN A 1 92 ? 16.441 3.201 -3.483 1.00 93.94 92 GLN A N 1
ATOM 699 C CA . GLN A 1 92 ? 15.102 3.369 -2.909 1.00 93.94 92 GLN A CA 1
ATOM 700 C C . GLN A 1 92 ? 14.881 2.457 -1.696 1.00 93.94 92 GLN A C 1
ATOM 702 O O . GLN A 1 92 ? 14.378 2.914 -0.673 1.00 93.94 92 GLN A O 1
ATOM 707 N N . LEU A 1 93 ? 15.289 1.185 -1.771 1.00 90.00 93 LEU A N 1
ATOM 708 C CA . LEU A 1 93 ? 15.177 0.267 -0.633 1.00 90.00 93 LEU A CA 1
ATOM 709 C C . LEU A 1 93 ? 16.010 0.726 0.570 1.00 90.00 93 LEU A C 1
ATOM 711 O O . LEU A 1 93 ? 15.520 0.690 1.697 1.00 90.00 93 LEU A O 1
ATOM 715 N N . GLY A 1 94 ? 17.238 1.199 0.337 1.00 91.38 94 GLY A N 1
ATOM 716 C CA . GLY A 1 94 ? 18.082 1.755 1.398 1.00 91.38 94 GLY A CA 1
ATOM 717 C C . GLY A 1 94 ? 17.481 3.007 2.042 1.00 91.38 94 GLY A C 1
ATOM 718 O O . GLY A 1 94 ? 17.579 3.181 3.251 1.00 91.38 94 GLY A O 1
ATOM 719 N N . ILE A 1 95 ? 16.805 3.844 1.252 1.00 91.88 95 ILE A N 1
ATOM 720 C CA . ILE A 1 95 ? 16.107 5.047 1.722 1.00 91.88 95 ILE A CA 1
ATOM 721 C C . ILE A 1 95 ? 14.860 4.701 2.555 1.00 91.88 95 ILE A C 1
ATOM 723 O O . ILE A 1 95 ? 14.571 5.375 3.544 1.00 91.88 95 ILE A O 1
ATOM 727 N N . LEU A 1 96 ? 14.116 3.656 2.178 1.00 91.25 96 LEU A N 1
ATOM 728 C CA . LEU A 1 96 ? 12.892 3.245 2.877 1.00 91.25 96 LEU A CA 1
ATOM 729 C C . LEU A 1 96 ? 13.169 2.423 4.145 1.00 91.25 96 LEU A C 1
ATOM 731 O O . LEU A 1 96 ? 12.345 2.431 5.057 1.00 91.25 96 LEU A O 1
ATOM 735 N N . GLN A 1 97 ? 14.317 1.744 4.233 1.00 88.69 97 GLN A N 1
ATOM 736 C CA . GLN A 1 97 ? 14.695 0.915 5.382 1.00 88.69 97 GLN A CA 1
ATOM 737 C C . GLN A 1 97 ? 14.633 1.649 6.740 1.00 88.69 97 GLN A C 1
ATOM 739 O O . GLN A 1 97 ? 13.998 1.116 7.649 1.00 88.69 97 GLN A O 1
ATOM 744 N N . PRO A 1 98 ? 15.218 2.851 6.924 1.00 90.19 98 PRO A N 1
ATOM 745 C CA . PRO A 1 98 ? 15.091 3.591 8.184 1.00 90.19 98 PRO A CA 1
ATOM 746 C C . PRO A 1 98 ? 13.700 4.217 8.386 1.00 90.19 98 PRO A C 1
ATOM 748 O O . PRO A 1 98 ? 13.365 4.628 9.491 1.00 90.19 98 PRO A O 1
ATOM 751 N N . ALA A 1 99 ? 12.872 4.290 7.341 1.00 88.88 99 ALA A N 1
ATOM 752 C CA . ALA A 1 99 ? 11.588 4.987 7.349 1.00 88.88 99 ALA A CA 1
ATOM 753 C C . ALA A 1 99 ? 10.376 4.062 7.598 1.00 88.88 99 ALA A C 1
ATOM 755 O O . ALA A 1 99 ? 9.235 4.477 7.377 1.00 88.88 99 ALA A O 1
ATOM 756 N N . GLN A 1 100 ? 10.599 2.827 8.067 1.00 86.06 100 GLN A N 1
ATOM 757 C CA . GLN A 1 100 ? 9.544 1.823 8.287 1.00 86.06 100 GLN A CA 1
ATOM 758 C C . GLN A 1 100 ? 8.433 2.320 9.217 1.00 86.06 100 GLN A C 1
ATOM 760 O O . GLN A 1 100 ? 7.263 2.248 8.852 1.00 86.06 100 GLN A O 1
ATOM 765 N N . CYS A 1 101 ? 8.785 2.939 10.349 1.00 85.00 101 CYS A N 1
ATOM 766 C CA . CYS A 1 101 ? 7.788 3.503 11.263 1.00 85.00 101 CYS A CA 1
ATOM 767 C C . CYS A 1 101 ? 6.900 4.551 10.568 1.00 85.00 101 CYS A C 1
ATOM 769 O O . CYS A 1 101 ? 5.675 4.532 10.688 1.00 85.00 101 CYS A O 1
ATOM 771 N N . GLY A 1 102 ? 7.502 5.445 9.775 1.00 87.44 102 GLY A N 1
ATOM 772 C CA . GLY A 1 102 ? 6.769 6.487 9.055 1.00 87.44 102 GLY A CA 1
ATOM 773 C C . GLY A 1 102 ? 5.820 5.938 7.986 1.00 87.44 102 GLY A C 1
ATOM 774 O O . GLY A 1 102 ? 4.759 6.529 7.759 1.00 87.44 102 GLY A O 1
ATOM 775 N N . LEU A 1 103 ? 6.177 4.812 7.361 1.00 88.62 103 LEU A N 1
ATOM 776 C CA . LEU A 1 103 ? 5.328 4.078 6.420 1.00 88.62 103 LEU A CA 1
ATOM 777 C C . LEU A 1 103 ? 4.174 3.371 7.139 1.00 88.62 103 LEU A C 1
ATOM 779 O O . LEU A 1 103 ? 3.033 3.461 6.681 1.00 88.62 103 LEU A O 1
ATOM 783 N N . ASP A 1 104 ? 4.446 2.744 8.284 1.00 83.88 104 ASP A N 1
ATOM 784 C CA . ASP A 1 104 ? 3.442 2.041 9.088 1.00 83.88 104 ASP A CA 1
ATOM 785 C C . ASP A 1 104 ? 2.391 3.005 9.651 1.00 83.88 104 ASP A C 1
ATOM 787 O O . ASP A 1 104 ? 1.191 2.771 9.494 1.00 83.88 104 ASP A O 1
ATOM 791 N N . HIS A 1 105 ? 2.809 4.156 10.192 1.00 84.00 105 HIS A N 1
ATOM 792 C CA . HIS A 1 105 ? 1.893 5.220 10.636 1.00 84.00 105 HIS A CA 1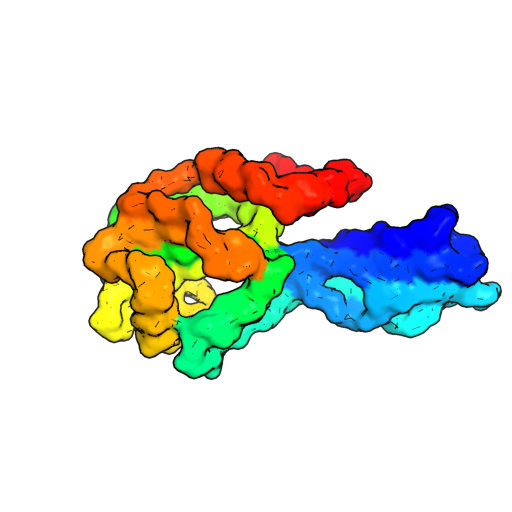
ATOM 793 C C . HIS A 1 105 ? 1.008 5.770 9.510 1.00 84.00 105 HIS A C 1
ATOM 795 O O . HIS A 1 105 ? -0.079 6.296 9.762 1.00 84.00 105 HIS A O 1
ATOM 801 N N . ARG A 1 106 ? 1.471 5.661 8.262 1.00 88.69 106 ARG A N 1
ATOM 802 C CA . ARG A 1 106 ? 0.748 6.078 7.055 1.00 88.69 106 ARG A CA 1
ATOM 803 C C . ARG A 1 106 ? 0.053 4.911 6.356 1.00 88.69 106 ARG A C 1
ATOM 805 O O . ARG A 1 106 ? -0.465 5.094 5.253 1.00 88.69 106 ARG A O 1
ATOM 812 N N . HIS A 1 107 ? -0.004 3.737 6.986 1.00 89.56 107 HIS A N 1
ATOM 813 C CA . HIS A 1 107 ? -0.634 2.524 6.464 1.00 89.56 107 HIS A CA 1
ATOM 814 C C . HIS A 1 107 ? -0.165 2.172 5.040 1.00 89.56 107 HIS A C 1
ATOM 816 O O . HIS A 1 107 ? -0.981 1.794 4.197 1.00 89.56 107 HIS A O 1
ATOM 822 N N . VAL A 1 108 ? 1.125 2.340 4.737 1.00 90.50 108 VAL A N 1
ATOM 823 C CA . VAL A 1 108 ? 1.696 2.085 3.405 1.00 90.50 108 VAL A CA 1
ATOM 824 C C . VAL A 1 108 ? 2.199 0.645 3.309 1.00 90.50 108 VAL A C 1
ATOM 826 O O . VAL A 1 108 ? 2.883 0.156 4.200 1.00 90.50 108 VAL A O 1
ATOM 829 N N . THR A 1 109 ? 1.883 -0.044 2.213 1.00 89.00 109 THR A N 1
ATOM 830 C CA . THR A 1 109 ? 2.476 -1.343 1.860 1.00 89.00 109 THR A CA 1
ATOM 831 C C . THR A 1 109 ? 3.338 -1.198 0.629 1.00 89.00 109 THR A C 1
ATOM 833 O O . THR A 1 109 ? 2.878 -0.695 -0.394 1.00 89.00 109 THR A O 1
ATOM 836 N N . VAL A 1 110 ? 4.576 -1.668 0.720 1.00 89.56 110 VAL A N 1
ATOM 837 C CA . VAL A 1 110 ? 5.500 -1.678 -0.410 1.00 89.56 110 VAL A CA 1
ATOM 838 C C . VAL A 1 110 ? 5.320 -2.978 -1.192 1.00 89.56 110 VAL A C 1
ATOM 840 O O . VAL A 1 110 ? 5.388 -4.063 -0.617 1.00 89.56 110 VAL A O 1
ATOM 843 N N . ILE A 1 111 ? 5.071 -2.872 -2.497 1.00 87.88 111 ILE A N 1
ATOM 844 C CA . ILE A 1 111 ? 5.015 -4.006 -3.426 1.00 87.88 111 ILE A CA 1
ATOM 845 C C . ILE A 1 111 ? 6.187 -3.874 -4.394 1.00 87.88 111 ILE A C 1
ATOM 847 O O . ILE A 1 111 ? 6.257 -2.936 -5.188 1.00 87.88 111 ILE A O 1
ATOM 851 N N . GLU A 1 112 ? 7.101 -4.835 -4.347 1.00 87.56 112 GLU A N 1
ATOM 852 C CA . GLU A 1 112 ? 8.293 -4.865 -5.192 1.00 87.56 112 GLU A CA 1
ATOM 853 C C . GLU A 1 112 ? 8.032 -5.691 -6.458 1.00 87.56 112 GLU A C 1
ATOM 855 O O . GLU A 1 112 ? 7.756 -6.886 -6.394 1.00 87.56 112 GLU A O 1
ATOM 860 N N . LEU A 1 113 ? 8.144 -5.039 -7.616 1.00 86.56 113 LEU A N 1
ATOM 861 C CA . LEU A 1 113 ? 8.019 -5.575 -8.968 1.00 86.56 113 LEU A CA 1
ATOM 862 C C . LEU A 1 113 ? 9.391 -5.619 -9.676 1.00 86.56 113 LEU A C 1
ATOM 864 O O . LEU A 1 113 ? 9.650 -4.884 -10.628 1.00 86.56 113 LEU A O 1
ATOM 868 N N . VAL A 1 114 ? 10.280 -6.492 -9.211 1.00 86.19 114 VAL A N 1
ATOM 869 C CA . VAL A 1 114 ? 11.613 -6.775 -9.765 1.00 86.19 114 VAL A CA 1
ATOM 870 C C . VAL A 1 114 ? 11.604 -7.738 -10.959 1.00 86.19 114 VAL A C 1
ATOM 872 O O . VAL A 1 114 ? 10.966 -8.782 -10.940 1.00 86.19 114 VAL A O 1
ATOM 875 N N . GLY A 1 115 ? 12.389 -7.444 -11.990 1.00 81.19 115 GLY A N 1
ATOM 876 C CA . GLY A 1 115 ? 12.577 -8.371 -13.099 1.00 81.19 115 GLY A CA 1
ATOM 877 C C . GLY A 1 115 ? 11.599 -8.142 -14.246 1.00 81.19 115 GLY A C 1
ATOM 878 O O . GLY A 1 115 ? 10.447 -7.741 -14.054 1.00 81.19 115 GLY A O 1
ATOM 879 N N . VAL A 1 116 ? 12.050 -8.454 -15.457 1.00 72.69 116 VAL A N 1
ATOM 880 C CA . VAL A 1 116 ? 11.179 -8.592 -16.627 1.00 72.69 116 VAL A CA 1
ATOM 881 C C . VAL A 1 116 ? 10.672 -10.029 -16.661 1.00 72.69 116 VAL A C 1
ATOM 883 O O . VAL A 1 116 ? 11.422 -10.954 -16.348 1.00 72.69 116 VAL A O 1
ATOM 886 N N . TYR A 1 117 ? 9.396 -10.220 -17.001 1.00 62.88 117 TYR A N 1
ATOM 887 C CA . TYR A 1 117 ? 8.815 -11.552 -17.186 1.00 62.88 117 TYR A CA 1
ATOM 888 C C . TYR A 1 117 ? 9.787 -12.471 -17.958 1.00 62.88 117 TYR A C 1
ATOM 890 O O . TYR A 1 117 ? 10.308 -12.034 -18.986 1.00 62.88 117 TYR A O 1
ATOM 898 N N . PRO A 1 118 ? 10.043 -13.714 -17.502 1.00 53.16 118 PRO A N 1
ATOM 899 C CA . PRO A 1 118 ? 9.395 -14.441 -16.402 1.00 53.16 118 PRO A CA 1
ATOM 900 C C . PRO A 1 118 ? 10.124 -14.354 -15.038 1.00 53.16 118 PRO A C 1
ATOM 902 O O . PRO A 1 118 ? 9.946 -15.234 -14.196 1.00 53.16 118 PRO A O 1
ATOM 905 N N . ALA A 1 119 ? 10.958 -13.338 -14.795 1.00 53.31 119 ALA A N 1
ATOM 906 C CA . ALA A 1 119 ? 11.767 -13.251 -13.577 1.00 53.31 119 ALA A CA 1
ATOM 907 C C . ALA A 1 119 ? 10.935 -13.051 -12.286 1.00 53.31 119 ALA A C 1
ATOM 909 O O . ALA A 1 119 ? 9.934 -12.333 -12.266 1.00 53.31 119 ALA A O 1
ATOM 910 N N . GLN A 1 120 ? 11.377 -13.738 -11.225 1.00 51.66 120 GLN A N 1
ATOM 911 C CA . GLN A 1 120 ? 10.776 -13.831 -9.887 1.00 51.66 120 GLN A CA 1
ATOM 912 C C . GLN A 1 120 ? 10.662 -12.491 -9.150 1.00 51.66 120 GLN A C 1
ATOM 914 O O . GLN A 1 120 ? 11.441 -11.569 -9.383 1.00 51.66 120 GLN A O 1
ATOM 919 N N . LEU A 1 121 ? 9.737 -12.441 -8.181 1.00 52.56 121 LEU A N 1
ATOM 920 C CA . LEU A 1 121 ? 9.393 -11.233 -7.435 1.00 52.56 121 LEU A CA 1
ATOM 921 C C . LEU A 1 121 ? 9.507 -11.367 -5.919 1.00 52.56 121 LEU A C 1
ATOM 923 O O . LEU A 1 121 ? 8.649 -11.982 -5.290 1.00 52.56 121 LEU A O 1
ATOM 927 N N . GLY A 1 122 ? 10.535 -10.707 -5.369 1.00 45.16 122 GLY A N 1
ATOM 928 C CA . GLY A 1 122 ? 10.669 -10.336 -3.956 1.00 45.16 122 GLY A CA 1
ATOM 929 C C . GLY A 1 122 ? 11.885 -10.933 -3.233 1.00 45.16 122 GLY A C 1
ATOM 930 O O . GLY A 1 122 ? 12.251 -12.089 -3.448 1.00 45.16 122 GLY A O 1
ATOM 931 N N . ARG A 1 123 ? 12.488 -10.157 -2.318 1.00 44.97 123 ARG A N 1
ATOM 932 C CA . ARG A 1 123 ? 13.300 -10.672 -1.198 1.00 44.97 123 ARG A CA 1
ATOM 933 C C . ARG A 1 123 ? 12.433 -10.586 0.064 1.00 44.97 123 ARG A C 1
ATOM 935 O O . ARG A 1 123 ? 12.191 -9.495 0.557 1.00 44.97 123 ARG A O 1
ATOM 942 N N . GLY A 1 124 ? 11.988 -11.730 0.591 1.00 45.25 124 GLY A N 1
ATOM 943 C CA . GLY A 1 124 ? 11.224 -11.803 1.846 1.00 45.25 124 GLY A CA 1
ATOM 944 C C . GLY A 1 124 ? 9.763 -12.245 1.682 1.00 45.25 124 GLY A C 1
ATOM 945 O O . GLY A 1 124 ? 8.947 -11.564 1.075 1.00 45.25 124 GLY A O 1
ATOM 946 N N . LEU A 1 125 ? 9.473 -13.418 2.258 1.00 42.94 125 LEU A N 1
ATOM 947 C CA . LEU A 1 125 ? 8.197 -14.040 2.662 1.00 42.94 125 LEU A CA 1
ATOM 948 C C . LEU A 1 125 ? 6.977 -14.133 1.720 1.00 42.94 125 LEU A C 1
ATOM 950 O O . LEU A 1 125 ? 6.123 -14.968 2.010 1.00 42.94 125 LEU A O 1
ATOM 954 N N . ARG A 1 126 ? 6.839 -13.381 0.620 1.00 58.25 126 ARG A N 1
ATOM 955 C CA . ARG A 1 126 ? 5.581 -13.373 -0.163 1.00 58.25 126 ARG A CA 1
ATOM 956 C C . ARG A 1 126 ? 5.805 -13.248 -1.679 1.00 58.25 126 ARG A C 1
ATOM 958 O O . ARG A 1 126 ? 5.548 -12.211 -2.280 1.00 58.25 126 ARG A O 1
ATOM 965 N N . LEU A 1 127 ? 6.290 -14.332 -2.293 1.00 64.12 127 LEU A N 1
ATOM 966 C CA . LEU A 1 127 ? 6.555 -14.419 -3.735 1.00 64.12 127 LEU A CA 1
ATOM 967 C C . LEU A 1 127 ? 5.242 -14.384 -4.543 1.00 64.12 127 LEU A C 1
ATOM 969 O O . LEU A 1 127 ? 4.366 -15.227 -4.350 1.00 64.12 127 LEU A O 1
ATOM 973 N N . MET A 1 128 ? 5.112 -13.429 -5.464 1.00 75.38 128 MET A N 1
ATOM 974 C CA . MET A 1 128 ? 3.964 -13.320 -6.370 1.00 75.38 128 MET A CA 1
ATOM 975 C C . MET A 1 128 ? 4.139 -14.184 -7.623 1.00 75.38 128 MET A C 1
ATOM 977 O O . MET A 1 128 ? 5.248 -14.306 -8.144 1.00 75.38 128 MET A O 1
ATOM 981 N N . SER A 1 129 ? 3.045 -14.751 -8.151 1.00 79.31 129 SER A N 1
ATOM 982 C CA . SER A 1 129 ? 3.102 -15.446 -9.441 1.00 79.31 129 SER A CA 1
ATOM 983 C C . SER A 1 129 ? 3.502 -14.474 -10.572 1.00 79.31 129 SER A C 1
ATOM 985 O O . SER A 1 129 ? 3.003 -13.343 -10.612 1.00 79.31 129 SER A O 1
ATOM 987 N N . PRO A 1 130 ? 4.357 -14.882 -11.532 1.00 80.94 130 PRO A N 1
ATOM 988 C CA . PRO A 1 130 ? 4.777 -13.999 -12.626 1.00 80.94 130 PRO A CA 1
ATOM 989 C C . PRO A 1 130 ? 3.600 -13.448 -13.442 1.00 80.94 130 PRO A C 1
ATOM 991 O O . PRO A 1 130 ? 3.633 -12.306 -13.896 1.00 80.94 130 PRO A O 1
ATOM 994 N N . ALA A 1 131 ? 2.532 -14.239 -13.589 1.00 83.56 131 ALA A N 1
ATOM 995 C CA . ALA A 1 131 ? 1.310 -13.830 -14.272 1.00 83.56 131 ALA A CA 1
ATOM 996 C C . ALA A 1 131 ? 0.597 -12.676 -13.549 1.00 83.56 131 ALA A C 1
ATOM 998 O O . ALA A 1 131 ? 0.226 -11.692 -14.189 1.00 83.56 131 ALA A O 1
ATOM 999 N N . LEU A 1 132 ? 0.447 -12.762 -12.221 1.00 86.38 132 LEU A N 1
ATOM 1000 C CA . LEU A 1 132 ? -0.211 -11.722 -11.425 1.00 86.38 132 LEU A CA 1
ATOM 1001 C C . LEU A 1 132 ? 0.560 -10.398 -11.488 1.00 86.38 132 LEU A C 1
ATOM 1003 O O . LEU A 1 132 ? -0.034 -9.328 -11.608 1.00 86.38 132 LEU A O 1
ATOM 1007 N N . ALA A 1 133 ? 1.886 -10.467 -11.499 1.00 84.81 133 ALA A N 1
ATOM 1008 C CA . ALA A 1 133 ? 2.723 -9.284 -11.599 1.00 84.81 133 ALA A CA 1
ATOM 1009 C C . ALA A 1 133 ? 2.668 -8.593 -12.960 1.00 84.81 133 ALA A C 1
ATOM 1011 O O . ALA A 1 133 ? 2.653 -7.364 -13.031 1.00 84.81 133 ALA A O 1
ATOM 1012 N N . VAL A 1 134 ? 2.621 -9.366 -14.049 1.00 86.25 134 VAL A N 1
ATOM 1013 C CA . VAL A 1 134 ? 2.387 -8.809 -15.387 1.00 86.25 134 VAL A CA 1
ATOM 1014 C C . VAL A 1 134 ? 1.021 -8.129 -15.433 1.00 86.25 134 VAL A C 1
ATOM 1016 O O . VAL A 1 134 ? 0.928 -6.996 -15.901 1.00 86.25 134 VAL A O 1
ATOM 1019 N N . GLN A 1 135 ? -0.018 -8.763 -14.884 1.00 89.62 135 GLN A N 1
ATOM 1020 C CA . GLN A 1 135 ? -1.342 -8.148 -14.805 1.00 89.62 135 GLN A CA 1
ATOM 1021 C C . GLN A 1 135 ? -1.333 -6.843 -14.000 1.00 89.62 135 GLN A C 1
ATOM 1023 O O . GLN A 1 135 ? -1.934 -5.876 -14.450 1.00 89.62 135 GLN A O 1
ATOM 1028 N N . LEU A 1 136 ? -0.634 -6.773 -12.860 1.00 89.38 136 LEU A N 1
ATOM 1029 C CA . LEU A 1 136 ? -0.505 -5.530 -12.086 1.00 89.38 136 LEU A CA 1
ATOM 1030 C C . LEU A 1 136 ? 0.186 -4.423 -12.883 1.00 89.38 136 LEU A C 1
ATOM 1032 O O . LEU A 1 136 ? -0.306 -3.295 -12.903 1.00 89.38 136 LEU A O 1
ATOM 1036 N N . ARG A 1 137 ? 1.292 -4.736 -13.575 1.00 89.31 137 ARG A N 1
ATOM 1037 C CA . ARG A 1 137 ? 1.978 -3.759 -14.436 1.00 89.31 137 ARG A CA 1
ATOM 1038 C C . ARG A 1 137 ? 1.067 -3.251 -15.551 1.00 89.31 137 ARG A C 1
ATOM 1040 O O . ARG A 1 137 ? 1.074 -2.057 -15.827 1.00 89.31 137 ARG A O 1
ATOM 1047 N N . LEU A 1 138 ? 0.272 -4.128 -16.166 1.00 90.56 138 LEU A N 1
ATOM 1048 C CA . LEU A 1 138 ? -0.683 -3.751 -17.211 1.00 90.56 138 LEU A CA 1
ATOM 1049 C C . LEU A 1 138 ? -1.836 -2.903 -16.659 1.00 90.56 138 LEU A C 1
ATOM 1051 O O . LEU A 1 138 ? -2.136 -1.853 -17.222 1.00 90.56 138 LEU A O 1
ATOM 1055 N N . LEU A 1 139 ? -2.436 -3.323 -15.541 1.00 91.75 139 LEU A N 1
ATOM 1056 C CA . LEU A 1 139 ? -3.549 -2.632 -14.888 1.00 91.75 139 LEU A CA 1
ATOM 1057 C C . LEU A 1 139 ? -3.160 -1.201 -14.500 1.00 91.75 139 LEU A C 1
ATOM 1059 O O . LEU A 1 139 ? -3.887 -0.255 -14.783 1.00 91.75 139 LEU A O 1
ATOM 1063 N N . LEU A 1 140 ? -1.981 -1.043 -13.898 1.00 91.25 140 LEU A N 1
ATOM 1064 C CA . LEU A 1 140 ? -1.472 0.243 -13.429 1.00 91.25 140 LEU A CA 1
ATOM 1065 C C . LEU A 1 140 ? -0.637 0.979 -14.482 1.00 91.25 140 LEU A C 1
ATOM 1067 O O . LEU A 1 140 ? -0.075 2.032 -14.185 1.00 91.25 140 LEU A O 1
ATOM 1071 N N . ARG A 1 141 ? -0.532 0.453 -15.709 1.00 92.56 141 ARG A N 1
ATOM 1072 C CA . ARG A 1 141 ? 0.267 1.033 -16.804 1.00 92.56 141 ARG A CA 1
ATOM 1073 C C . ARG A 1 141 ? 1.693 1.399 -16.362 1.00 92.56 141 ARG A C 1
ATOM 1075 O O . ARG A 1 141 ? 2.141 2.530 -16.550 1.00 92.56 141 ARG A O 1
ATOM 1082 N N . ILE A 1 142 ? 2.384 0.466 -15.711 1.00 91.06 142 ILE A N 1
ATOM 1083 C CA . ILE A 1 142 ? 3.751 0.645 -15.205 1.00 91.06 142 ILE A CA 1
ATOM 1084 C C . ILE A 1 142 ? 4.749 0.072 -16.225 1.00 91.06 142 ILE A C 1
ATOM 1086 O O . ILE A 1 142 ? 4.610 -1.094 -16.613 1.00 91.06 142 ILE A O 1
ATOM 1090 N N . PRO A 1 143 ? 5.771 0.837 -16.658 1.00 88.81 143 PRO A N 1
ATOM 1091 C CA . PRO A 1 143 ? 6.804 0.318 -17.547 1.00 88.81 143 PRO A CA 1
ATOM 1092 C C . PRO A 1 143 ? 7.650 -0.761 -16.852 1.00 88.81 143 PRO A C 1
ATOM 1094 O O . PRO A 1 143 ? 7.892 -0.723 -15.646 1.00 88.81 143 PRO A O 1
ATOM 1097 N N . HIS A 1 144 ? 8.120 -1.739 -17.627 1.00 85.44 144 HIS A N 1
ATOM 1098 C CA . HIS A 1 144 ? 8.942 -2.850 -17.124 1.00 85.44 144 HIS A CA 1
ATOM 1099 C C . HIS A 1 144 ? 10.438 -2.697 -17.441 1.00 85.44 144 HIS A C 1
ATOM 1101 O O . HIS A 1 144 ? 11.249 -3.450 -16.912 1.00 85.44 144 HIS A O 1
ATOM 1107 N N . TYR A 1 145 ? 10.804 -1.751 -18.311 1.00 87.50 145 TYR A N 1
ATOM 1108 C CA 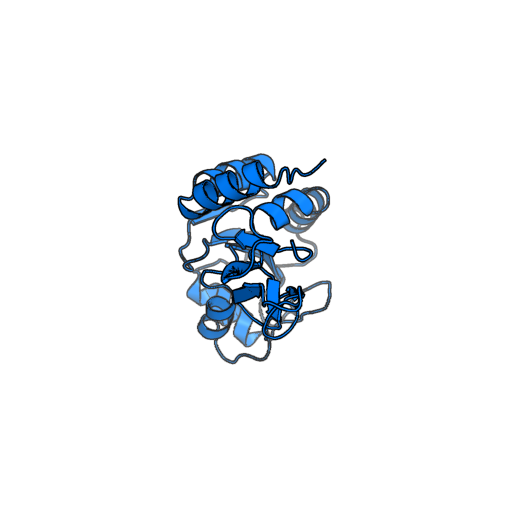. TYR A 1 145 ? 12.171 -1.567 -18.812 1.00 87.50 145 TYR A CA 1
ATOM 1109 C C . TYR A 1 145 ? 13.010 -0.597 -17.969 1.00 87.50 145 TYR A C 1
ATOM 1111 O O . TYR A 1 145 ? 14.232 -0.688 -17.991 1.00 87.50 145 TYR A O 1
ATOM 1119 N N . ASN A 1 146 ? 12.374 0.278 -17.184 1.00 90.94 146 ASN A N 1
ATOM 1120 C CA . ASN A 1 146 ? 13.039 1.265 -16.331 1.00 90.94 146 ASN A CA 1
ATOM 1121 C C . ASN A 1 146 ? 12.562 1.147 -14.879 1.00 90.94 146 ASN A C 1
ATOM 1123 O O . ASN A 1 146 ? 11.529 0.535 -14.602 1.00 90.94 146 ASN A O 1
ATOM 1127 N N . PHE A 1 147 ? 13.315 1.757 -13.960 1.00 93.12 147 PHE A N 1
ATOM 1128 C CA . PHE A 1 147 ? 12.832 1.994 -12.603 1.00 93.12 147 PHE A CA 1
ATOM 1129 C C . PHE A 1 147 ? 11.584 2.881 -12.654 1.00 93.12 147 PHE A C 1
ATOM 1131 O O . PHE A 1 147 ? 11.558 3.885 -13.368 1.00 93.12 147 PHE A O 1
ATOM 1138 N N . TYR A 1 148 ? 10.549 2.495 -11.919 1.00 93.94 148 TYR A N 1
ATOM 1139 C CA . TYR A 1 148 ? 9.308 3.247 -11.853 1.00 93.94 148 TYR A CA 1
ATOM 1140 C C . TYR A 1 148 ? 8.586 2.954 -10.551 1.00 93.94 148 TYR A C 1
ATOM 1142 O O . TYR A 1 148 ? 8.392 1.793 -10.203 1.0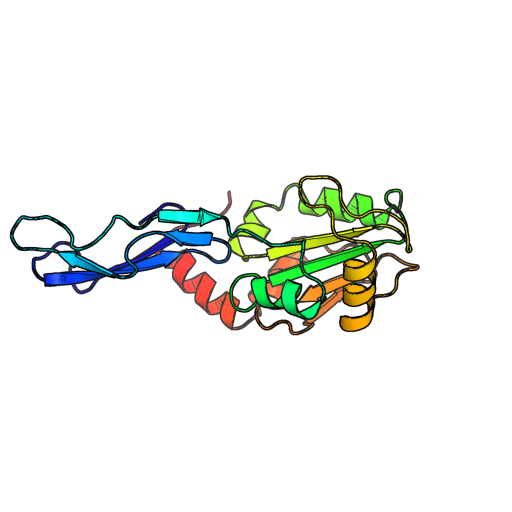0 93.94 148 TYR A O 1
ATOM 1150 N N . MET A 1 149 ? 8.152 3.987 -9.848 1.00 94.50 149 MET A N 1
ATOM 1151 C CA . MET A 1 149 ? 7.426 3.853 -8.595 1.00 94.50 149 MET A CA 1
ATOM 1152 C C . MET A 1 149 ? 6.072 4.552 -8.689 1.00 94.50 149 MET A C 1
ATOM 1154 O O . MET A 1 149 ? 5.965 5.606 -9.306 1.00 94.50 149 MET A O 1
ATOM 1158 N N . VAL A 1 150 ? 5.034 3.963 -8.101 1.00 95.50 150 VAL A N 1
ATOM 1159 C CA . VAL A 1 150 ? 3.668 4.507 -8.110 1.00 95.50 150 VAL A CA 1
ATOM 1160 C C . VAL A 1 150 ? 3.100 4.490 -6.699 1.00 95.50 150 VAL A C 1
ATOM 1162 O O . VAL A 1 150 ? 3.180 3.470 -6.011 1.00 95.50 150 VAL A O 1
ATOM 1165 N N . VAL A 1 151 ? 2.517 5.612 -6.287 1.00 95.75 151 VAL A N 1
ATOM 1166 C CA . VAL A 1 151 ? 1.756 5.748 -5.044 1.00 95.75 151 VAL A CA 1
ATOM 1167 C C . VAL A 1 151 ? 0.275 5.621 -5.370 1.00 95.75 151 VAL A C 1
ATOM 1169 O O . VAL A 1 151 ? -0.280 6.424 -6.117 1.00 95.75 151 VAL A O 1
ATOM 1172 N N . VAL A 1 152 ? -0.367 4.623 -4.777 1.00 94.00 152 VAL A N 1
ATOM 1173 C CA . VAL A 1 152 ? -1.804 4.374 -4.893 1.00 94.00 152 VAL A CA 1
ATOM 1174 C C . VAL A 1 152 ? -2.450 4.621 -3.535 1.00 94.00 152 VAL A C 1
ATOM 1176 O O . VAL A 1 152 ? -1.941 4.181 -2.497 1.00 94.00 152 VAL A O 1
ATOM 1179 N N . ASP A 1 153 ? -3.564 5.348 -3.522 1.00 92.94 153 ASP A N 1
ATOM 1180 C CA . ASP A 1 153 ? -4.320 5.576 -2.294 1.00 92.94 153 ASP A CA 1
ATOM 1181 C C . ASP A 1 153 ? -5.095 4.328 -1.833 1.00 92.94 153 ASP A C 1
ATOM 1183 O O . ASP A 1 153 ? -5.066 3.267 -2.455 1.00 92.94 153 ASP A O 1
ATOM 1187 N N . LYS A 1 154 ? -5.803 4.457 -0.706 1.00 91.31 154 LYS A N 1
ATOM 1188 C CA . LYS A 1 154 ? -6.612 3.369 -0.143 1.00 91.31 154 LYS A CA 1
ATOM 1189 C C . LYS A 1 154 ? -7.822 2.990 -1.001 1.00 91.31 154 LYS A C 1
ATOM 1191 O O . LYS A 1 154 ? -8.393 1.937 -0.772 1.00 91.31 154 LYS A O 1
ATOM 1196 N N . HIS A 1 155 ? -8.222 3.813 -1.967 1.00 91.75 155 HIS A N 1
ATOM 1197 C CA . HIS A 1 155 ? -9.331 3.512 -2.874 1.00 91.75 155 HIS A CA 1
ATOM 1198 C C . HIS A 1 155 ? -8.843 2.901 -4.195 1.00 91.75 155 HIS A C 1
ATOM 1200 O O . HIS A 1 155 ? -9.628 2.736 -5.125 1.00 91.75 155 HIS A O 1
ATOM 1206 N N . GLY A 1 156 ? -7.547 2.585 -4.309 1.00 88.44 156 GLY A N 1
ATOM 1207 C CA . GLY A 1 156 ? -6.966 2.054 -5.539 1.00 88.44 156 GLY A CA 1
ATOM 1208 C C . GLY A 1 156 ? -6.700 3.118 -6.608 1.00 88.44 156 GLY A C 1
ATOM 1209 O O . GLY A 1 156 ? -6.430 2.767 -7.756 1.00 88.44 156 GLY A O 1
ATOM 1210 N N . VAL A 1 157 ? -6.762 4.408 -6.261 1.00 91.31 157 VAL A N 1
ATOM 1211 C CA . VAL A 1 157 ? -6.530 5.512 -7.197 1.00 91.31 157 VAL A CA 1
ATOM 1212 C C . VAL A 1 157 ? -5.045 5.848 -7.251 1.00 91.31 157 VAL A C 1
ATOM 1214 O O . VAL A 1 157 ? -4.408 6.105 -6.228 1.00 91.31 157 VAL A O 1
ATOM 1217 N N . ASP A 1 158 ? -4.510 5.884 -8.465 1.00 92.88 158 ASP A N 1
ATOM 1218 C CA . ASP A 1 158 ? -3.165 6.364 -8.773 1.00 92.88 158 ASP A CA 1
ATOM 1219 C C . ASP A 1 158 ? -3.027 7.856 -8.431 1.00 92.88 158 ASP A C 1
ATOM 1221 O O . ASP A 1 158 ? -3.799 8.682 -8.924 1.00 92.88 158 ASP A O 1
ATOM 1225 N N . LYS A 1 159 ? -2.087 8.191 -7.539 1.00 94.19 159 LYS A N 1
ATOM 1226 C CA . LYS A 1 159 ? -1.876 9.559 -7.046 1.00 94.19 159 LYS A CA 1
ATOM 1227 C C . LYS A 1 159 ? -0.644 10.213 -7.626 1.00 94.19 159 LYS A C 1
ATOM 1229 O O . LYS A 1 159 ? -0.728 11.361 -8.036 1.00 94.19 159 LYS A O 1
ATOM 1234 N N . GLU A 1 160 ? 0.480 9.509 -7.601 1.00 95.19 160 GLU A N 1
ATOM 1235 C CA . GLU A 1 160 ? 1.766 10.080 -7.983 1.00 95.19 160 GLU A CA 1
ATOM 1236 C C . GLU A 1 160 ? 2.695 8.995 -8.512 1.00 95.19 160 GLU A C 1
ATOM 1238 O O . GLU A 1 160 ? 2.679 7.850 -8.043 1.00 95.19 160 GLU A O 1
ATOM 1243 N N . ARG A 1 161 ? 3.528 9.367 -9.485 1.00 95.62 161 ARG A N 1
ATOM 1244 C CA . ARG A 1 161 ? 4.433 8.453 -10.178 1.00 95.62 161 ARG A CA 1
ATOM 1245 C C . ARG A 1 161 ? 5.843 9.020 -10.193 1.00 95.62 161 ARG A C 1
ATOM 1247 O O . ARG A 1 161 ? 6.073 10.123 -10.671 1.00 95.62 161 ARG A O 1
ATOM 1254 N N . TYR A 1 162 ? 6.804 8.217 -9.756 1.00 95.44 162 TYR A N 1
ATOM 1255 C CA . TYR A 1 162 ? 8.203 8.603 -9.652 1.00 95.44 162 TYR A CA 1
ATOM 1256 C C . TYR A 1 162 ? 9.063 7.758 -10.603 1.00 95.44 162 TYR A C 1
ATOM 1258 O O . TYR A 1 162 ? 9.237 6.557 -10.380 1.00 95.44 162 TYR A O 1
ATOM 1266 N N . PRO A 1 163 ? 9.635 8.355 -11.663 1.00 93.81 163 PRO A N 1
ATOM 1267 C CA . PRO A 1 163 ? 10.592 7.669 -12.531 1.00 93.81 163 PRO A CA 1
ATOM 1268 C C . PRO A 1 163 ? 12.006 7.583 -11.921 1.00 93.81 163 PRO A C 1
ATOM 1270 O O . PRO A 1 163 ? 12.901 6.998 -12.527 1.00 93.81 163 PRO A O 1
ATOM 1273 N N . PHE A 1 164 ? 12.219 8.149 -10.730 1.00 94.31 164 PHE A N 1
ATOM 1274 C CA . PHE A 1 164 ? 13.474 8.155 -9.973 1.00 94.31 164 PHE A CA 1
ATOM 1275 C C . PHE A 1 164 ? 13.202 7.923 -8.473 1.00 94.31 164 PHE A C 1
ATOM 1277 O O . PHE A 1 164 ? 12.053 8.056 -8.047 1.00 94.31 164 PHE A O 1
ATOM 1284 N N . PRO A 1 165 ? 14.210 7.541 -7.663 1.00 94.50 165 PRO A N 1
ATOM 1285 C CA . PRO A 1 165 ? 14.031 7.349 -6.225 1.00 94.50 165 PRO A CA 1
ATOM 1286 C C . PRO A 1 165 ? 13.516 8.616 -5.540 1.00 94.50 165 PRO A C 1
ATOM 1288 O O . PRO A 1 165 ? 14.049 9.697 -5.782 1.00 94.50 165 PRO A O 1
ATOM 1291 N N . ALA A 1 166 ? 12.517 8.474 -4.671 1.00 94.88 166 ALA A N 1
ATOM 1292 C C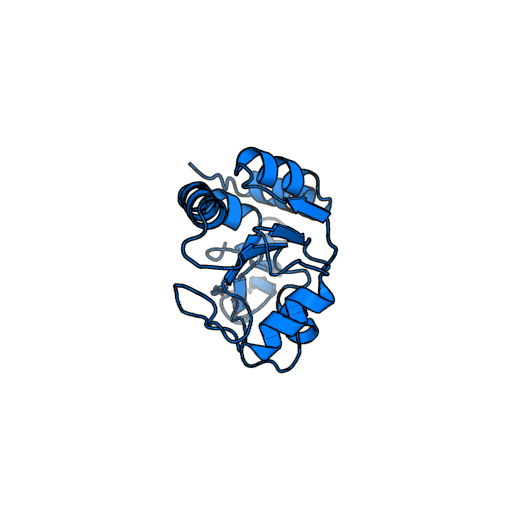A . ALA A 1 166 ? 11.946 9.580 -3.907 1.00 94.88 166 ALA A CA 1
ATOM 1293 C C . ALA A 1 166 ? 12.333 9.469 -2.434 1.00 94.88 166 ALA A C 1
ATOM 1295 O O . ALA A 1 166 ? 12.426 8.367 -1.874 1.00 94.88 166 ALA A O 1
ATOM 1296 N N . THR A 1 167 ? 12.531 10.618 -1.795 1.00 94.06 167 THR A N 1
ATOM 1297 C CA . THR A 1 167 ? 12.849 10.658 -0.369 1.00 94.06 167 THR A CA 1
ATOM 1298 C C . THR A 1 167 ? 11.619 10.305 0.478 1.00 94.06 167 THR A C 1
ATOM 1300 O O . THR A 1 167 ? 10.481 10.518 0.048 1.00 94.06 167 THR A O 1
ATOM 1303 N N . PRO A 1 168 ? 11.795 9.804 1.716 1.00 92.94 168 PRO A N 1
ATOM 1304 C CA . PRO A 1 168 ? 10.665 9.506 2.586 1.00 92.94 168 PRO A CA 1
ATOM 1305 C C . PRO A 1 168 ? 9.897 10.781 2.930 1.00 92.94 168 PRO A C 1
ATOM 1307 O O . PRO A 1 168 ? 8.678 10.746 3.005 1.00 92.94 168 PRO A O 1
ATOM 1310 N N . ALA A 1 169 ? 10.589 11.918 3.070 1.00 91.56 169 ALA A N 1
ATOM 1311 C CA . ALA A 1 169 ? 9.969 13.209 3.345 1.00 91.56 169 ALA A CA 1
ATOM 1312 C C . ALA A 1 169 ? 9.002 13.640 2.232 1.00 91.56 169 ALA A C 1
ATOM 1314 O O . ALA A 1 169 ? 7.874 14.021 2.532 1.00 91.56 169 ALA A O 1
ATOM 1315 N N . GLU A 1 170 ? 9.403 13.526 0.962 1.00 94.00 170 GLU A N 1
ATOM 1316 C CA . GLU A 1 170 ? 8.531 13.830 -0.182 1.00 94.00 170 GLU A CA 1
ATOM 1317 C C . GLU A 1 170 ? 7.324 12.889 -0.237 1.00 94.00 170 GLU A C 1
ATOM 1319 O O . GLU A 1 170 ? 6.188 13.346 -0.374 1.00 94.00 170 GLU A O 1
ATOM 1324 N N . LEU A 1 171 ? 7.551 11.580 -0.065 1.00 94.00 171 LEU A N 1
ATOM 1325 C CA . LEU A 1 171 ? 6.477 10.584 -0.042 1.00 94.00 171 LEU A CA 1
ATOM 1326 C C . LEU A 1 171 ? 5.484 10.857 1.092 1.00 94.00 171 LEU A C 1
ATOM 1328 O O . LEU A 1 171 ? 4.271 10.802 0.898 1.00 94.00 171 LEU A O 1
ATOM 1332 N N . PHE A 1 172 ? 5.989 11.159 2.284 1.00 93.56 172 PHE A N 1
ATOM 1333 C CA . PHE A 1 172 ? 5.176 11.428 3.462 1.00 93.56 172 PHE A CA 1
ATOM 1334 C C . PHE A 1 172 ? 4.400 12.729 3.330 1.00 93.56 172 PHE A C 1
ATOM 1336 O O . PHE A 1 172 ? 3.206 12.729 3.614 1.00 93.56 172 PHE A O 1
ATOM 1343 N N . ALA A 1 173 ? 5.034 13.792 2.831 1.00 92.50 173 ALA A N 1
ATOM 1344 C CA . ALA A 1 173 ? 4.372 15.062 2.570 1.00 92.50 173 ALA A CA 1
ATOM 1345 C C . ALA A 1 173 ? 3.204 14.886 1.594 1.00 92.50 173 ALA A C 1
ATOM 1347 O O . ALA A 1 173 ? 2.108 15.367 1.875 1.00 92.50 173 ALA A O 1
ATOM 1348 N N . LEU A 1 174 ? 3.402 14.135 0.502 1.00 93.69 174 LEU A N 1
ATOM 1349 C CA . LEU A 1 174 ? 2.332 13.797 -0.434 1.00 93.69 174 LEU A CA 1
ATOM 1350 C C . LEU A 1 174 ? 1.206 13.027 0.265 1.00 93.69 174 LEU A C 1
ATOM 1352 O O . LEU A 1 174 ? 0.045 13.421 0.170 1.00 93.69 174 LEU A O 1
ATOM 1356 N N . ILE A 1 175 ? 1.526 11.944 0.977 1.00 93.00 175 ILE A N 1
ATOM 1357 C CA . ILE A 1 175 ? 0.517 11.097 1.628 1.00 93.00 175 ILE A CA 1
ATOM 1358 C C . ILE A 1 175 ? -0.287 11.883 2.671 1.00 93.00 175 ILE A C 1
ATOM 1360 O O . ILE A 1 175 ? -1.502 11.704 2.771 1.00 93.00 175 ILE A O 1
ATOM 1364 N N . ASP A 1 176 ? 0.363 12.780 3.411 1.00 92.00 176 ASP A N 1
ATOM 1365 C CA . ASP A 1 176 ? -0.265 13.625 4.429 1.00 92.00 176 ASP A CA 1
ATOM 1366 C C . ASP A 1 176 ? -1.221 14.676 3.828 1.00 92.00 176 ASP A C 1
ATOM 1368 O O . ASP A 1 176 ? -2.096 15.198 4.526 1.00 92.00 176 ASP A O 1
ATOM 1372 N N . THR A 1 177 ? -1.174 14.915 2.510 1.00 91.81 177 THR A N 1
ATOM 1373 C CA . THR A 1 177 ? -2.200 15.717 1.821 1.00 91.81 177 THR A CA 1
ATOM 1374 C C . THR A 1 177 ? -3.532 14.984 1.633 1.00 91.81 177 THR A C 1
ATOM 1376 O O . THR A 1 177 ? -4.565 15.643 1.469 1.00 91.81 177 THR A O 1
ATOM 1379 N N . PHE A 1 178 ? -3.549 13.646 1.674 1.00 91.75 178 PHE A N 1
ATOM 1380 C CA . PHE A 1 178 ? -4.734 12.858 1.331 1.00 91.75 178 PHE A CA 1
ATOM 1381 C C . PHE A 1 178 ? -5.858 13.044 2.371 1.00 91.75 178 PHE A C 1
ATOM 1383 O O . PHE A 1 178 ? -5.583 12.987 3.570 1.00 91.75 178 PHE A O 1
ATOM 1390 N N . PRO A 1 179 ? -7.137 13.188 1.963 1.00 88.31 179 PRO A N 1
ATOM 1391 C CA . PRO A 1 179 ? -8.246 13.435 2.894 1.00 88.31 179 PRO A CA 1
ATOM 1392 C C . PRO A 1 179 ? -8.344 12.407 4.029 1.00 88.31 179 PRO A C 1
ATOM 1394 O O . PRO A 1 179 ? -8.276 12.781 5.197 1.00 88.31 179 PRO A O 1
ATOM 1397 N N . LEU A 1 180 ? -8.352 11.110 3.692 1.00 84.75 180 LEU A N 1
ATOM 1398 C CA . LEU A 1 180 ? -8.360 10.024 4.683 1.00 84.75 180 LEU A CA 1
ATOM 1399 C C . LEU A 1 180 ? -7.147 10.067 5.622 1.00 84.75 180 LEU A C 1
ATOM 1401 O O . LEU A 1 180 ? -7.229 9.657 6.774 1.00 84.75 180 LEU A O 1
ATOM 1405 N N . ARG A 1 181 ? -5.994 10.557 5.146 1.00 87.06 181 ARG A N 1
ATOM 1406 C CA . ARG A 1 181 ? -4.799 10.655 5.988 1.00 87.06 181 ARG A CA 1
ATOM 1407 C C . ARG A 1 181 ? -4.963 11.731 7.057 1.00 87.06 181 ARG A C 1
ATOM 1409 O O . ARG A 1 181 ? -4.550 11.509 8.191 1.00 87.06 181 ARG A O 1
ATOM 1416 N N . LYS A 1 182 ? -5.598 12.856 6.727 1.00 87.50 182 LYS A N 1
ATOM 1417 C CA . LYS A 1 182 ? -5.862 13.944 7.681 1.00 87.50 182 LYS A CA 1
ATOM 1418 C C . LYS A 1 182 ? -6.776 13.501 8.823 1.00 87.50 182 LYS A C 1
ATOM 1420 O O . LYS A 1 182 ? -6.584 13.938 9.953 1.00 87.50 182 LYS A O 1
ATOM 1425 N N . GLU A 1 183 ? -7.739 12.627 8.551 1.00 84.94 183 GLU A N 1
ATOM 1426 C CA . GLU A 1 183 ? -8.602 12.034 9.581 1.00 84.94 183 GLU A CA 1
ATOM 1427 C C . GLU A 1 183 ? -7.816 11.077 10.485 1.00 84.94 183 GLU A C 1
ATOM 1429 O O . GLU A 1 183 ? -7.871 11.199 11.707 1.00 84.94 183 GLU A O 1
ATOM 1434 N N . GLU A 1 184 ? -6.988 10.208 9.894 1.00 84.12 184 GLU A N 1
ATOM 1435 C CA . GLU A 1 184 ? -6.080 9.326 10.641 1.00 84.12 184 GLU A CA 1
ATOM 1436 C C . GLU A 1 184 ? -5.103 10.115 11.529 1.00 84.12 184 GLU A C 1
ATOM 1438 O O . GLU A 1 184 ? -4.786 9.672 12.628 1.00 84.12 184 GLU A O 1
ATOM 1443 N N . MET A 1 185 ? -4.617 11.278 11.076 1.00 82.69 185 MET A N 1
ATOM 1444 C CA . MET A 1 185 ? -3.720 12.132 11.865 1.00 82.69 185 MET A CA 1
ATOM 1445 C C . MET A 1 185 ? -4.394 12.645 13.134 1.00 82.69 185 MET A C 1
ATOM 1447 O O . MET A 1 185 ? -3.779 12.583 14.192 1.00 82.69 185 MET A O 1
ATOM 1451 N N . LYS A 1 186 ? -5.650 13.104 13.044 1.00 83.56 186 LYS A N 1
ATOM 1452 C CA . LYS A 1 186 ? -6.407 13.589 14.210 1.00 83.56 186 LYS A CA 1
ATOM 1453 C C . LYS A 1 186 ? -6.520 12.502 15.278 1.00 83.56 186 LYS A C 1
ATOM 1455 O O . LYS A 1 186 ? -6.159 12.734 16.426 1.00 83.56 186 LYS A O 1
ATOM 1460 N N . LEU A 1 187 ? -6.898 11.293 14.858 1.00 77.50 187 LEU A N 1
ATOM 1461 C CA . LEU A 1 187 ? -6.990 10.130 15.743 1.00 77.50 187 LEU A CA 1
ATOM 1462 C C . LEU A 1 187 ? -5.625 9.750 16.344 1.00 77.50 187 LEU A C 1
ATOM 1464 O O . LEU A 1 187 ? -5.529 9.413 17.517 1.00 77.50 187 LEU A O 1
ATOM 1468 N N . GLN A 1 188 ? -4.542 9.817 15.565 1.00 76.06 188 GLN A N 1
ATOM 1469 C CA . GLN A 1 188 ? -3.194 9.502 16.058 1.00 76.06 188 GLN A CA 1
ATOM 1470 C C . GLN A 1 188 ? -2.689 10.513 17.097 1.00 76.06 188 GLN A C 1
ATOM 1472 O O . GLN A 1 188 ? -2.010 10.111 18.044 1.00 76.06 188 GLN A O 1
ATOM 1477 N N . THR A 1 189 ? -3.021 11.799 16.940 1.00 75.38 189 THR A N 1
ATOM 1478 C CA . THR A 1 189 ? -2.675 12.851 17.907 1.00 75.38 189 THR A CA 1
ATOM 1479 C C . THR A 1 189 ? -3.392 12.648 19.239 1.00 75.38 189 THR A C 1
ATOM 1481 O O . THR A 1 189 ? -2.762 12.789 20.282 1.00 75.38 189 THR A O 1
ATOM 1484 N N . GLU A 1 190 ? -4.662 12.241 19.217 1.00 71.75 190 GLU A N 1
ATOM 1485 C CA . GLU A 1 190 ? -5.433 11.920 20.429 1.00 71.75 190 GLU A CA 1
ATOM 1486 C C . GLU A 1 190 ? -4.831 10.744 21.219 1.00 71.75 190 GLU A C 1
ATOM 1488 O O . GLU A 1 190 ? -4.921 10.700 22.442 1.00 71.75 190 GLU A O 1
ATOM 1493 N N . ILE A 1 191 ? -4.165 9.813 20.528 1.00 67.69 191 ILE A N 1
ATOM 1494 C CA . ILE A 1 191 ? -3.577 8.596 21.111 1.00 67.69 191 ILE A CA 1
ATOM 1495 C C . ILE A 1 191 ? -2.094 8.802 21.501 1.00 67.69 191 ILE A C 1
ATOM 1497 O O . ILE A 1 191 ? -1.472 7.914 22.082 1.00 67.69 191 ILE A O 1
ATOM 1501 N N . GLY A 1 192 ? -1.497 9.963 21.197 1.00 65.88 192 GLY A N 1
ATOM 1502 C CA . GLY A 1 192 ? -0.095 10.264 21.527 1.00 65.88 192 GLY A CA 1
ATOM 1503 C C . GLY A 1 192 ? 0.924 9.389 20.785 1.00 65.88 192 GLY A C 1
ATOM 1504 O O . GLY A 1 192 ? 2.031 9.167 21.270 1.00 65.88 192 GLY A O 1
ATOM 1505 N N . ARG A 1 193 ? 0.556 8.846 19.617 1.00 65.81 193 ARG A N 1
ATOM 1506 C CA . ARG A 1 193 ? 1.379 7.881 18.876 1.00 65.81 193 ARG A CA 1
ATOM 1507 C C . ARG A 1 193 ? 2.306 8.612 17.898 1.00 65.81 193 ARG A C 1
ATOM 1509 O O . ARG A 1 193 ? 1.865 9.025 16.826 1.00 65.81 193 ARG A O 1
ATOM 1516 N N . SER A 1 194 ? 3.587 8.739 18.236 1.00 64.81 194 SER A N 1
ATOM 1517 C CA . SER A 1 194 ? 4.624 9.322 17.369 1.00 64.81 194 SER A CA 1
ATOM 1518 C C . SER A 1 194 ? 5.748 8.325 17.082 1.00 64.81 194 SER A C 1
ATOM 1520 O O . SER A 1 194 ? 6.133 7.558 17.963 1.00 64.81 194 SER A O 1
ATOM 1522 N N . CYS A 1 195 ? 6.304 8.365 15.868 1.00 63.75 195 CYS A N 1
ATOM 1523 C CA . CYS A 1 195 ? 7.603 7.743 15.603 1.00 63.75 195 CYS A CA 1
ATOM 1524 C C . CYS A 1 195 ? 8.711 8.547 16.308 1.00 63.75 195 CYS A C 1
ATOM 1526 O O . CYS A 1 195 ? 8.619 9.778 16.295 1.00 63.75 195 CYS A O 1
ATOM 1528 N N . PRO A 1 196 ? 9.717 7.887 16.909 1.00 53.53 196 PRO A N 1
ATOM 1529 C CA . PRO A 1 196 ? 10.926 8.545 17.403 1.00 53.53 196 PRO A CA 1
ATOM 1530 C C . PRO A 1 196 ? 11.797 9.104 16.269 1.00 53.53 196 PRO A C 1
ATOM 1532 O O . PRO A 1 196 ? 11.680 8.608 15.121 1.00 53.53 196 PRO A O 1
#